Protein AF-0000000078663850 (afdb_homodimer)

Organism: Novosphingobium aromaticivorans (strain ATCC 700278 / DSM 12444 / CCUG 56034 / CIP 105152 / NBRC 16084 / F199) (NCBI:txid279238)

InterPro domains:
  IPR000391 Ring-hydroxylating dioxygenase beta subunit [PF00866] (13-153)
  IPR000391 Ring-hydroxylating dioxygenase beta subunit [PTHR41534] (2-159)
  IPR000391 Ring-hydroxylating dioxygenase beta subunit [cd00667] (6-160)
  IPR017641 Benzoate 1,2-dioxygenase, small subunit [TIGR03232] (7-161)
  IPR032710 NTF2-like domain superfamily [SSF54427] (4-160)

Solvent-accessible surface area (backbone atoms only — not comparable to full-atom values): 17678 Å² total; per-residue (Å²): 130,54,73,64,53,52,50,50,53,50,54,40,48,50,44,47,24,47,47,67,68,37,57,74,67,41,53,65,42,43,32,73,69,11,33,40,37,24,52,30,70,45,96,82,77,39,70,53,87,45,76,87,83,42,67,47,77,41,74,26,80,25,34,65,51,55,52,52,50,50,51,51,52,52,53,46,56,73,70,44,91,62,80,70,73,38,41,41,63,34,60,42,74,76,41,82,76,43,78,68,80,54,36,34,35,34,37,31,35,38,43,22,42,36,25,42,94,86,38,78,47,74,36,38,34,42,35,42,33,32,36,33,63,53,97,91,42,70,26,31,46,31,40,39,40,42,62,68,64,71,88,55,94,58,89,84,54,74,74,54,106,131,54,73,65,55,53,51,50,54,50,53,52,48,51,43,47,24,47,45,69,65,37,57,74,67,40,54,65,43,43,33,74,70,12,32,40,36,22,52,29,70,46,96,82,73,40,70,54,88,44,78,89,83,42,69,47,77,42,75,26,79,25,35,63,50,55,51,53,50,50,51,49,54,52,53,47,57,73,70,45,89,64,81,68,71,47,42,48,72,42,77,24,53,75,40,81,75,43,79,69,82,54,37,34,34,35,37,29,30,38,45,22,42,34,38,43,96,92,38,79,46,76,36,38,28,42,35,40,32,33,34,33,64,53,96,92,41,71,25,31,46,31,37,39,40,41,63,51,60,73,82,55,95,60,88,84,54,74,74,54,107

Nearest PDB structures (foldseek):
  3e99-assembly1_A  TM=9.625E-01  e=1.110E-18  Burkholderia mallei ATCC 23344
  8h2t-assembly1_H  TM=8.438E-01  e=2.734E-11  Variovorax paradoxus
  6of9-assembly1_F-2  TM=8.283E-01  e=2.843E-05  Chlamydomonas reinhardtii
  6of9-assembly1_E  TM=7.450E-01  e=9.385E-05  Chlamydomonas reinhardtii
  6of9-assembly1_I-2  TM=7.474E-01  e=4.996E-04  Chlamydomonas reinhardtii

Radius of gyration: 21.12 Å; Cα contacts (8 Å, |Δi|>4): 604; chains: 2; bounding box: 46×62×49 Å

Structure (mmCIF, N/CA/C/O backbone):
data_AF-0000000078663850-model_v1
#
loop_
_entity.id
_entity.type
_entity.pdbx_description
1 polymer '2-chlorobenzoate 1,2-dioxygenase'
#
loop_
_atom_site.group_PDB
_atom_site.id
_atom_site.type_symbol
_atom_site.label_atom_id
_atom_site.label_alt_id
_atom_site.label_comp_id
_atom_site.label_asym_id
_atom_site.label_entity_id
_atom_site.label_seq_id
_atom_site.pdbx_PDB_ins_code
_atom_site.Cartn_x
_atom_site.Cartn_y
_atom_site.Cartn_z
_atom_site.occupancy
_atom_site.B_iso_or_equiv
_atom_site.auth_seq_id
_atom_site.auth_comp_id
_atom_site.auth_asym_id
_atom_site.auth_atom_id
_atom_site.pdbx_PDB_model_num
ATOM 1 N N . MET A 1 1 ? -20.078 0.877 -13.578 1 76 1 MET A N 1
ATOM 2 C CA . MET A 1 1 ? -18.688 0.526 -13.359 1 76 1 MET A CA 1
ATOM 3 C C . MET A 1 1 ? -18.156 -0.363 -14.484 1 76 1 MET A C 1
ATOM 5 O O . MET A 1 1 ? -18.828 -1.318 -14.883 1 76 1 MET A O 1
ATOM 9 N N . SER A 1 2 ? -17.062 0.008 -15.117 1 87.88 2 SER A N 1
ATOM 10 C CA . SER A 1 2 ? -16.469 -0.775 -16.188 1 87.88 2 SER A CA 1
ATOM 11 C C . SER A 1 2 ? -15.836 -2.061 -15.664 1 87.88 2 SER A C 1
ATOM 13 O O . SER A 1 2 ? -15.648 -2.215 -14.453 1 87.88 2 SER A O 1
ATOM 15 N N . ALA A 1 3 ? -15.719 -3.072 -16.547 1 90 3 ALA A N 1
ATOM 16 C CA . ALA A 1 3 ? -15.031 -4.309 -16.188 1 90 3 ALA A CA 1
ATOM 17 C C . ALA A 1 3 ? -13.672 -4.016 -15.555 1 90 3 ALA A C 1
ATOM 19 O O . ALA A 1 3 ? -13.273 -4.672 -14.586 1 90 3 ALA A O 1
ATOM 20 N N . LEU A 1 4 ? -13.023 -3.072 -16.109 1 94 4 LEU A N 1
ATOM 21 C CA . LEU A 1 4 ? -11.711 -2.705 -15.578 1 94 4 LEU A CA 1
ATOM 22 C C . LEU A 1 4 ? -11.836 -2.137 -14.164 1 94 4 LEU A C 1
ATOM 24 O O . LEU A 1 4 ? -10.992 -2.406 -13.312 1 94 4 LEU A O 1
ATOM 28 N N . ASP A 1 5 ? -12.852 -1.342 -13.883 1 93.44 5 ASP A N 1
ATOM 29 C CA . ASP A 1 5 ? -13.07 -0.816 -12.539 1 93.44 5 ASP A CA 1
ATOM 30 C C . ASP A 1 5 ? -13.281 -1.947 -11.539 1 93.44 5 ASP A C 1
ATOM 32 O O . ASP A 1 5 ? -12.75 -1.901 -10.422 1 93.44 5 ASP A O 1
ATOM 36 N N . GLU A 1 6 ? -14.016 -2.883 -11.938 1 94.56 6 GLU A N 1
ATOM 37 C CA . GLU A 1 6 ? -14.297 -4.027 -11.078 1 94.56 6 GLU A CA 1
ATOM 38 C C . GLU A 1 6 ? -13.039 -4.848 -10.82 1 94.56 6 GLU A C 1
ATOM 40 O O . GLU A 1 6 ? -12.812 -5.309 -9.703 1 94.56 6 GLU A O 1
ATOM 45 N N . VAL A 1 7 ? -12.234 -5.039 -11.844 1 97.38 7 VAL A N 1
ATOM 46 C CA . VAL A 1 7 ? -10.984 -5.773 -11.742 1 97.38 7 VAL A CA 1
ATOM 47 C C . VAL A 1 7 ? -10.039 -5.047 -10.781 1 97.38 7 VAL A C 1
ATOM 49 O O . VAL A 1 7 ? -9.438 -5.664 -9.906 1 97.38 7 VAL A O 1
ATOM 52 N N . CYS A 1 8 ? -9.977 -3.754 -10.922 1 97.31 8 CYS A N 1
ATOM 53 C CA . CYS A 1 8 ? -9.117 -2.957 -10.047 1 97.31 8 CYS A CA 1
ATOM 54 C C . CYS A 1 8 ? -9.555 -3.088 -8.594 1 97.31 8 CYS A C 1
ATOM 56 O O . CYS A 1 8 ? -8.719 -3.305 -7.711 1 97.31 8 CYS A O 1
ATOM 58 N N . ALA A 1 9 ? -10.836 -2.971 -8.383 1 96.69 9 ALA A N 1
ATOM 59 C CA . ALA A 1 9 ? -11.359 -3.09 -7.027 1 96.69 9 ALA A CA 1
ATOM 60 C C . ALA A 1 9 ? -11.016 -4.449 -6.426 1 96.69 9 ALA A C 1
ATOM 62 O O . ALA A 1 9 ? -10.641 -4.539 -5.254 1 96.69 9 ALA A O 1
ATOM 63 N N . PHE A 1 10 ? -11.164 -5.48 -7.207 1 98.25 10 PHE A N 1
ATOM 64 C CA . PHE A 1 10 ? -10.883 -6.832 -6.738 1 98.25 10 PHE A CA 1
ATOM 65 C C . PHE A 1 10 ? -9.406 -6.988 -6.395 1 98.25 10 PHE A C 1
ATOM 67 O O . PHE A 1 10 ? -9.062 -7.5 -5.328 1 98.25 10 PHE A O 1
ATOM 74 N N . LEU A 1 11 ? -8.469 -6.543 -7.285 1 98.75 11 LEU A N 1
ATOM 75 C CA . LEU A 1 11 ? -7.031 -6.695 -7.078 1 98.75 11 LEU A CA 1
ATOM 76 C C . LEU A 1 11 ? -6.559 -5.855 -5.898 1 98.75 11 LEU A C 1
ATOM 78 O O . LEU A 1 11 ? -5.695 -6.285 -5.129 1 98.75 11 LEU A O 1
ATOM 82 N N . HIS A 1 12 ? -7.117 -4.664 -5.766 1 98.69 12 HIS A N 1
ATOM 83 C CA . HIS A 1 12 ? -6.777 -3.834 -4.617 1 98.69 12 HIS A CA 1
ATOM 84 C C . HIS A 1 12 ? -7.211 -4.492 -3.311 1 98.69 12 HIS A C 1
ATOM 86 O O . HIS A 1 12 ? -6.492 -4.426 -2.309 1 98.69 12 HIS A O 1
ATOM 92 N N . ARG A 1 13 ? -8.352 -5.113 -3.316 1 98.25 13 ARG A N 1
ATOM 93 C CA . ARG A 1 13 ? -8.805 -5.844 -2.137 1 98.25 13 ARG A CA 1
ATOM 94 C C . ARG A 1 13 ? -7.867 -7 -1.809 1 98.25 13 ARG A C 1
ATOM 96 O O . ARG A 1 13 ? -7.5 -7.195 -0.649 1 98.25 13 ARG A O 1
ATOM 103 N N . GLU A 1 14 ? -7.516 -7.758 -2.828 1 98.81 14 GLU A N 1
ATOM 104 C CA . GLU A 1 14 ? -6.605 -8.875 -2.615 1 98.81 14 GLU A CA 1
ATOM 105 C C . GLU A 1 14 ? -5.289 -8.406 -2 1 98.81 14 GLU A C 1
ATOM 107 O O . GLU A 1 14 ? -4.793 -9.016 -1.049 1 98.81 14 GLU A O 1
ATOM 112 N N . ALA A 1 15 ? -4.738 -7.32 -2.502 1 98.81 15 ALA A N 1
ATOM 113 C CA . ALA A 1 15 ? -3.49 -6.762 -1.99 1 98.81 15 ALA A CA 1
ATOM 114 C C . ALA A 1 15 ? -3.662 -6.242 -0.565 1 98.81 15 ALA A C 1
ATOM 116 O O . ALA A 1 15 ? -2.795 -6.449 0.287 1 98.81 15 ALA A O 1
ATOM 117 N N . ARG A 1 16 ? -4.801 -5.562 -0.314 1 98.69 16 ARG A N 1
ATOM 118 C CA . ARG A 1 16 ? -5.098 -5.02 1.008 1 98.69 16 ARG A CA 1
ATOM 119 C C . ARG A 1 16 ? -5.156 -6.129 2.055 1 98.69 16 ARG A C 1
ATOM 121 O O . ARG A 1 16 ? -4.676 -5.953 3.178 1 98.69 16 ARG A O 1
ATOM 128 N N . LEU A 1 17 ? -5.75 -7.25 1.705 1 98.69 17 LEU A N 1
ATOM 129 C CA . LEU A 1 17 ? -5.871 -8.375 2.625 1 98.69 17 LEU A CA 1
ATOM 130 C C . LEU A 1 17 ? -4.5 -8.906 3.018 1 98.69 17 LEU A C 1
ATOM 132 O O . LEU A 1 17 ? -4.293 -9.328 4.16 1 98.69 17 LEU A O 1
ATOM 136 N N . LEU A 1 18 ? -3.52 -8.898 2.08 1 98.44 18 LEU A N 1
ATOM 137 C CA . LEU A 1 18 ? -2.145 -9.273 2.395 1 98.44 18 LEU A CA 1
ATOM 138 C C . LEU A 1 18 ? -1.499 -8.242 3.316 1 98.44 18 LEU A C 1
ATOM 140 O O . LEU A 1 18 ? -0.895 -8.602 4.328 1 98.44 18 LEU A O 1
ATOM 144 N N . ASP A 1 19 ? -1.671 -6.941 3.006 1 98.38 19 ASP A N 1
ATOM 145 C CA . ASP A 1 19 ? -1.072 -5.867 3.787 1 98.38 19 ASP A CA 1
ATOM 146 C C . ASP A 1 19 ? -1.605 -5.863 5.219 1 98.38 19 ASP A C 1
ATOM 148 O O . ASP A 1 19 ? -0.884 -5.512 6.156 1 98.38 19 ASP A O 1
ATOM 152 N N . ASP A 1 20 ? -2.846 -6.254 5.363 1 97.56 20 ASP A N 1
ATOM 153 C CA . ASP A 1 20 ? -3.5 -6.238 6.668 1 97.56 20 ASP A CA 1
ATOM 154 C C . ASP A 1 20 ? -3.381 -7.594 7.359 1 97.56 20 ASP A C 1
ATOM 156 O O . ASP A 1 20 ? -3.949 -7.801 8.43 1 97.56 20 ASP A O 1
ATOM 160 N N . ARG A 1 21 ? -2.705 -8.555 6.836 1 95.81 21 ARG A N 1
ATOM 161 C CA . ARG A 1 21 ? -2.434 -9.883 7.363 1 95.81 21 ARG A CA 1
ATOM 162 C C . ARG A 1 21 ? -3.729 -10.656 7.605 1 95.81 21 ARG A C 1
ATOM 164 O O . ARG A 1 21 ? -3.852 -11.375 8.602 1 95.81 21 ARG A O 1
ATOM 171 N N . GLN A 1 22 ? -4.715 -10.383 6.711 1 97.69 22 GLN A N 1
ATOM 172 C CA . GLN A 1 22 ? -5.961 -11.141 6.734 1 97.69 22 GLN A CA 1
ATOM 173 C C . GLN A 1 22 ? -5.914 -12.312 5.758 1 97.69 22 GLN A C 1
ATOM 175 O O . GLN A 1 22 ? -6.664 -12.344 4.781 1 97.69 22 GLN A O 1
ATOM 180 N N . LEU A 1 23 ? -5.09 -13.32 6.09 1 97.88 23 LEU A N 1
ATOM 181 C CA . LEU A 1 23 ? -4.688 -14.359 5.148 1 97.88 23 LEU A CA 1
ATOM 182 C C . LEU A 1 23 ? -5.824 -15.344 4.906 1 97.88 23 LEU A C 1
ATOM 184 O O . LEU A 1 23 ? -5.961 -15.883 3.805 1 97.88 23 LEU A O 1
ATOM 188 N N . ASP A 1 24 ? -6.711 -15.562 5.879 1 97.81 24 ASP A N 1
ATOM 189 C CA . ASP A 1 24 ? -7.84 -16.469 5.684 1 97.81 24 ASP A CA 1
ATOM 190 C C . ASP A 1 24 ? -8.812 -15.906 4.645 1 97.81 24 ASP A C 1
ATOM 192 O O . ASP A 1 24 ? -9.289 -16.641 3.781 1 97.81 24 ASP A O 1
ATOM 196 N N . VAL A 1 25 ? -9.133 -14.617 4.797 1 98.31 25 VAL A N 1
ATOM 197 C CA . VAL A 1 25 ? -10.031 -13.969 3.846 1 98.31 25 VAL A CA 1
ATOM 198 C C . VAL A 1 25 ? -9.344 -13.844 2.486 1 98.31 25 VAL A C 1
ATOM 200 O O . VAL A 1 25 ? -9.992 -13.953 1.444 1 98.31 25 VAL A O 1
ATOM 203 N N . TRP A 1 26 ? -7.984 -13.656 2.514 1 98.75 26 TRP A N 1
ATOM 204 C CA . TRP A 1 26 ? -7.191 -13.586 1.292 1 98.75 26 TRP A CA 1
ATOM 205 C C . TRP A 1 26 ? -7.32 -14.875 0.486 1 98.75 26 TRP A C 1
ATOM 207 O O . TRP A 1 26 ? -7.441 -14.836 -0.741 1 98.75 26 TRP A O 1
ATOM 217 N N . LEU A 1 27 ? -7.43 -16.016 1.182 1 98.75 27 LEU A N 1
ATOM 218 C CA . LEU A 1 27 ? -7.551 -17.312 0.53 1 98.75 27 LEU A CA 1
ATOM 219 C C . LEU A 1 27 ? -8.852 -17.406 -0.26 1 98.75 27 LEU A C 1
ATOM 221 O O . LEU A 1 27 ? -8.914 -18.078 -1.292 1 98.75 27 LEU A O 1
ATOM 225 N N . GLU A 1 28 ? -9.828 -16.672 0.199 1 98.12 28 GLU A N 1
ATOM 226 C CA . GLU A 1 28 ? -11.133 -16.719 -0.44 1 98.12 28 GLU A CA 1
ATOM 227 C C . GLU A 1 28 ? -11.109 -16.031 -1.803 1 98.12 28 GLU A C 1
ATOM 229 O O . GLU A 1 28 ? -12.047 -16.188 -2.596 1 98.12 28 GLU A O 1
ATOM 234 N N . CYS A 1 29 ? -10.094 -15.297 -2.09 1 98.62 29 CYS A N 1
ATOM 235 C CA . CYS A 1 29 ? -9.961 -14.664 -3.395 1 98.62 29 CYS A CA 1
ATOM 236 C C . CYS A 1 29 ? -9.617 -15.688 -4.469 1 98.62 29 CYS A C 1
ATOM 238 O O . CYS A 1 29 ? -9.703 -15.398 -5.664 1 98.62 29 CYS A O 1
ATOM 240 N N . TYR A 1 30 ? -9.211 -16.875 -4.074 1 98.75 30 TYR A N 1
ATOM 241 C CA . TYR A 1 30 ? -8.711 -17.875 -5 1 98.75 30 TYR A CA 1
ATOM 242 C C . TYR A 1 30 ? -9.719 -19.016 -5.168 1 98.75 30 TYR A C 1
ATOM 244 O O . TYR A 1 30 ? -10.273 -19.516 -4.184 1 98.75 30 TYR A O 1
ATOM 252 N N . ALA A 1 31 ? -9.969 -19.406 -6.406 1 98.44 31 ALA A N 1
ATOM 253 C CA . ALA A 1 31 ? -10.805 -20.562 -6.672 1 98.44 31 ALA A CA 1
ATOM 254 C C . ALA A 1 31 ? -10.164 -21.844 -6.121 1 98.44 31 ALA A C 1
ATOM 256 O O . ALA A 1 31 ? -8.938 -21.953 -6.055 1 98.44 31 ALA A O 1
ATOM 257 N N . PRO A 1 32 ? -10.961 -22.812 -5.762 1 98.19 32 PRO A N 1
ATOM 258 C CA . PRO A 1 32 ? -10.414 -24.047 -5.199 1 98.19 32 PRO A CA 1
ATOM 259 C C . PRO A 1 32 ? -9.406 -24.734 -6.129 1 98.19 32 PRO A C 1
ATOM 261 O O . PRO A 1 32 ? -8.461 -25.359 -5.66 1 98.19 32 PRO A O 1
ATOM 264 N N . ASP A 1 33 ? -9.617 -24.547 -7.391 1 98.5 33 ASP A N 1
ATOM 265 C CA . ASP A 1 33 ? -8.742 -25.219 -8.352 1 98.5 33 ASP A CA 1
ATOM 266 C C . ASP A 1 33 ? -7.684 -24.25 -8.891 1 98.5 33 ASP A C 1
ATOM 268 O O . ASP A 1 33 ? -7.078 -24.5 -9.93 1 98.5 33 ASP A O 1
ATOM 272 N N . CYS A 1 34 ? -7.465 -23.109 -8.273 1 98.62 34 CYS A N 1
ATOM 273 C CA . CYS A 1 34 ? -6.531 -22.078 -8.727 1 98.62 34 CYS A CA 1
ATOM 274 C C . CYS A 1 34 ? -5.109 -22.625 -8.781 1 98.62 34 CYS A C 1
ATOM 276 O O . CYS A 1 34 ? -4.637 -23.234 -7.82 1 98.62 34 CYS A O 1
ATOM 278 N N . THR A 1 35 ? -4.48 -22.422 -9.859 1 98.56 35 THR A N 1
ATOM 279 C CA . THR A 1 35 ? -3.041 -22.641 -9.938 1 98.56 35 THR A CA 1
ATOM 280 C C . THR A 1 35 ? -2.281 -21.375 -9.539 1 98.56 35 THR A C 1
ATOM 282 O O . THR A 1 35 ? -2.646 -20.281 -9.945 1 98.56 35 THR A O 1
ATOM 285 N N . TYR A 1 36 ? -1.28 -21.5 -8.719 1 98.69 36 TYR A N 1
ATOM 286 C CA . TYR A 1 36 ? -0.412 -20.422 -8.258 1 98.69 36 TYR A CA 1
ATOM 287 C C . TYR A 1 36 ? 1.047 -20.719 -8.578 1 98.69 36 TYR A C 1
ATOM 289 O O . TYR A 1 36 ? 1.599 -21.719 -8.109 1 98.69 36 TYR A O 1
ATOM 297 N N . TRP A 1 37 ? 1.65 -19.797 -9.336 1 98.56 37 TRP A N 1
ATOM 298 C CA . TRP A 1 37 ? 2.98 -20.141 -9.828 1 98.56 37 TRP A CA 1
ATOM 299 C C . TRP A 1 37 ? 3.891 -18.906 -9.828 1 98.56 37 TRP A C 1
ATOM 301 O O . TRP A 1 37 ? 3.527 -17.859 -10.352 1 98.56 37 TRP A O 1
ATOM 311 N N . MET A 1 38 ? 4.996 -19.031 -9.18 1 97.5 38 MET A N 1
ATOM 312 C CA . MET A 1 38 ? 6.113 -18.078 -9.242 1 97.5 38 MET A CA 1
ATOM 313 C C . MET A 1 38 ? 7.355 -18.75 -9.82 1 97.5 38 MET A C 1
ATOM 315 O O . MET A 1 38 ? 8.156 -19.328 -9.078 1 97.5 38 MET A O 1
ATOM 319 N N . PRO A 1 39 ? 7.562 -18.547 -11.109 1 96.75 39 PRO A N 1
ATOM 320 C CA . PRO A 1 39 ? 8.719 -19.203 -11.727 1 96.75 39 PRO A CA 1
ATOM 321 C C . PRO A 1 39 ? 10.047 -18.578 -11.281 1 96.75 39 PRO A C 1
ATOM 323 O O . PRO A 1 39 ? 10.109 -17.375 -11 1 96.75 39 PRO A O 1
ATOM 326 N N . ALA A 1 40 ? 11.07 -19.375 -11.312 1 94.5 40 ALA A N 1
ATOM 327 C CA . ALA A 1 40 ? 12.43 -18.891 -11.078 1 94.5 40 ALA A CA 1
ATOM 328 C C . ALA A 1 40 ? 13.086 -18.453 -12.383 1 94.5 40 ALA A C 1
ATOM 330 O O . ALA A 1 40 ? 12.594 -18.766 -13.469 1 94.5 40 ALA A O 1
ATOM 331 N N . TRP A 1 41 ? 14.016 -17.656 -12.25 1 94.06 41 TRP A N 1
ATOM 332 C CA . TRP A 1 41 ? 14.875 -17.312 -13.375 1 94.06 41 TRP A CA 1
ATOM 333 C C . TRP A 1 41 ? 16.031 -18.297 -13.5 1 94.06 41 TRP A C 1
ATOM 335 O O . TRP A 1 41 ? 16.609 -18.703 -12.492 1 94.06 41 TRP A O 1
ATOM 345 N N . THR A 1 42 ? 16.375 -18.609 -14.695 1 91.19 42 THR A N 1
ATOM 346 C CA . THR A 1 42 ? 17.547 -19.453 -14.93 1 91.19 42 THR A CA 1
ATOM 347 C C . THR A 1 42 ? 18.812 -18.594 -14.953 1 91.19 42 THR A C 1
ATOM 349 O O . THR A 1 42 ? 18.75 -17.375 -14.938 1 91.19 42 THR A O 1
ATOM 352 N N . ASP A 1 43 ? 19.938 -19.25 -15.039 1 89.56 43 ASP A N 1
ATOM 353 C CA . ASP A 1 43 ? 21.219 -18.562 -15.094 1 89.56 43 ASP A CA 1
ATOM 354 C C . ASP A 1 43 ? 21.359 -17.766 -16.391 1 89.56 43 ASP A C 1
ATOM 356 O O . ASP A 1 43 ? 22.203 -16.875 -16.484 1 89.56 43 ASP A O 1
ATOM 360 N N . ASP A 1 44 ? 20.594 -18.062 -17.391 1 91.62 44 ASP A N 1
ATOM 361 C CA . ASP A 1 44 ? 20.656 -17.359 -18.672 1 91.62 44 ASP A CA 1
ATOM 362 C C . ASP A 1 44 ? 19.625 -16.25 -18.734 1 91.62 44 ASP A C 1
ATOM 364 O O . ASP A 1 44 ? 19.281 -15.781 -19.828 1 91.62 44 ASP A O 1
ATOM 368 N N . ASP A 1 45 ? 19.031 -15.898 -17.656 1 91.31 45 ASP A N 1
ATOM 369 C CA . ASP A 1 45 ? 18.109 -14.773 -17.516 1 91.31 45 ASP A CA 1
ATOM 370 C C . ASP A 1 45 ? 16.812 -15.039 -18.266 1 91.31 45 ASP A C 1
ATOM 372 O O . ASP A 1 45 ? 16.266 -14.148 -18.922 1 91.31 45 ASP A O 1
ATOM 376 N N . GLU A 1 46 ? 16.438 -16.359 -18.203 1 94 46 GLU A N 1
ATOM 377 C CA . GLU A 1 46 ? 15.133 -16.734 -18.734 1 94 46 GLU A CA 1
ATOM 378 C C . GLU A 1 46 ? 14.242 -17.328 -17.641 1 94 46 GLU A C 1
ATOM 380 O O . GLU A 1 46 ? 14.734 -17.953 -16.719 1 94 46 GLU A O 1
ATOM 385 N N . LEU A 1 47 ? 12.969 -17.125 -17.875 1 94.44 47 LEU A N 1
ATOM 386 C CA . LEU A 1 47 ? 12.031 -17.734 -16.938 1 94.44 47 LEU A CA 1
ATOM 387 C C . LEU A 1 47 ? 11.859 -19.219 -17.219 1 94.44 47 LEU A C 1
ATOM 389 O O . LEU A 1 47 ? 11.773 -19.625 -18.391 1 94.44 47 LEU A O 1
ATOM 393 N N . VAL A 1 48 ? 11.766 -19.969 -16.125 1 92.88 48 VAL A N 1
ATOM 394 C CA . VAL A 1 48 ? 11.398 -21.375 -16.328 1 92.88 48 VAL A CA 1
ATOM 395 C C . VAL A 1 48 ? 9.992 -21.453 -16.906 1 92.88 48 VAL A C 1
ATOM 397 O O . VAL A 1 48 ? 9.156 -20.578 -16.656 1 92.88 48 VAL A O 1
ATOM 400 N N . THR A 1 49 ? 9.711 -22.469 -17.641 1 92.81 49 THR A N 1
ATOM 401 C CA . THR A 1 49 ? 8.445 -22.516 -18.375 1 92.81 49 THR A CA 1
ATOM 402 C C . THR A 1 49 ? 7.621 -23.719 -17.938 1 92.81 49 THR A C 1
ATOM 404 O O . THR A 1 49 ? 6.449 -23.844 -18.297 1 92.81 49 THR A O 1
ATOM 407 N N . ASP A 1 50 ? 8.18 -24.609 -17.141 1 92.94 50 ASP A N 1
ATOM 408 C CA . ASP A 1 50 ? 7.488 -25.812 -16.688 1 92.94 50 ASP A CA 1
ATOM 409 C C . ASP A 1 50 ? 7.586 -25.969 -15.18 1 92.94 50 ASP A C 1
ATOM 411 O O . ASP A 1 50 ? 8.609 -26.438 -14.664 1 92.94 50 ASP A O 1
ATOM 415 N N . PRO A 1 51 ? 6.512 -25.766 -14.516 1 90.06 51 PRO A N 1
ATOM 416 C CA . PRO A 1 51 ? 6.582 -25.828 -13.055 1 90.06 51 PRO A CA 1
ATOM 417 C C . PRO A 1 51 ? 6.699 -27.266 -12.539 1 90.06 51 PRO A C 1
ATOM 419 O O . PRO A 1 51 ? 7.07 -27.469 -11.383 1 90.06 51 PRO A O 1
ATOM 422 N N . GLN A 1 52 ? 6.473 -28.234 -13.367 1 89.25 52 GLN A N 1
ATOM 423 C CA . GLN A 1 52 ? 6.5 -29.625 -12.922 1 89.25 52 GLN A CA 1
ATOM 424 C C . GLN A 1 52 ? 7.918 -30.172 -12.945 1 89.25 52 GLN A C 1
ATOM 426 O O . GLN A 1 52 ? 8.258 -31.062 -12.148 1 89.25 52 GLN A O 1
ATOM 431 N N . SER A 1 53 ? 8.758 -29.672 -13.797 1 89.44 53 SER A N 1
ATOM 432 C CA . SER A 1 53 ? 10.07 -30.297 -13.961 1 89.44 53 SER A CA 1
ATOM 433 C C . SER A 1 53 ? 11.188 -29.297 -13.68 1 89.44 53 SER A C 1
ATOM 435 O O . SER A 1 53 ? 12.359 -29.672 -13.594 1 89.44 53 SER A O 1
ATOM 437 N N . GLN A 1 54 ? 10.867 -28.062 -13.57 1 88.44 54 GLN A N 1
ATOM 438 C CA . GLN A 1 54 ? 11.859 -27 -13.352 1 88.44 54 GLN A CA 1
ATOM 439 C C . GLN A 1 54 ? 11.641 -26.312 -12.016 1 88.44 54 GLN A C 1
ATOM 441 O O . GLN A 1 54 ? 10.602 -26.484 -11.375 1 88.44 54 GLN A O 1
ATOM 446 N N . ILE A 1 55 ? 12.508 -25.531 -11.609 1 88.56 55 ILE A N 1
ATOM 447 C CA . ILE A 1 55 ? 12.508 -24.922 -10.281 1 88.56 55 ILE A CA 1
ATOM 448 C C . ILE A 1 55 ? 11.562 -23.734 -10.25 1 88.56 55 ILE A C 1
ATOM 450 O O . ILE A 1 55 ? 11.609 -22.875 -11.133 1 88.56 55 ILE A O 1
ATOM 454 N N . SER A 1 56 ? 10.664 -23.75 -9.289 1 93.56 56 SER A N 1
ATOM 455 C CA . SER A 1 56 ? 9.797 -22.625 -9.008 1 93.56 56 SER A CA 1
ATOM 456 C C . SER A 1 56 ? 10.086 -22.016 -7.641 1 93.56 56 SER A C 1
ATOM 458 O O . SER A 1 56 ? 10.508 -22.734 -6.723 1 93.56 56 SER A O 1
ATOM 460 N N . LEU A 1 57 ? 10.008 -20.719 -7.551 1 94.44 57 LEU A N 1
ATOM 461 C CA . LEU A 1 57 ? 10.039 -20.125 -6.215 1 94.44 57 LEU A CA 1
ATOM 462 C C . LEU A 1 57 ? 8.836 -20.578 -5.395 1 94.44 57 LEU A C 1
ATOM 464 O O . LEU A 1 57 ? 8.969 -20.891 -4.207 1 94.44 57 LEU A O 1
ATOM 468 N N . ILE A 1 58 ? 7.676 -20.594 -6.02 1 95.88 58 ILE A N 1
ATOM 469 C CA . ILE A 1 58 ? 6.441 -21.156 -5.461 1 95.88 58 ILE A CA 1
ATOM 470 C C . ILE A 1 58 ? 5.625 -21.812 -6.574 1 95.88 58 ILE A C 1
ATOM 472 O O . ILE A 1 58 ? 5.484 -21.25 -7.664 1 95.88 58 ILE A O 1
ATOM 476 N N . TYR A 1 59 ? 5.102 -23.016 -6.305 1 97.69 59 TYR A N 1
ATOM 477 C CA . TYR A 1 59 ? 4.137 -23.625 -7.211 1 97.69 59 TYR A CA 1
ATOM 478 C C . TYR A 1 59 ? 3.09 -24.422 -6.434 1 97.69 59 TYR A C 1
ATOM 480 O O . TYR A 1 59 ? 3.432 -25.281 -5.617 1 97.69 59 TYR A O 1
ATOM 488 N N . TYR A 1 60 ? 1.899 -24.125 -6.676 1 98.38 60 TYR A N 1
ATOM 489 C CA . TYR A 1 60 ? 0.777 -24.906 -6.18 1 98.38 60 TYR A CA 1
ATOM 490 C C . TYR A 1 60 ? -0.202 -25.234 -7.305 1 98.38 60 TYR A C 1
ATOM 492 O O . TYR A 1 60 ? -0.659 -24.328 -8.016 1 98.38 60 TYR A O 1
ATOM 500 N N . ALA A 1 61 ? -0.562 -26.453 -7.434 1 97.69 61 ALA A N 1
ATOM 501 C CA . ALA A 1 61 ? -1.447 -26.906 -8.5 1 97.69 61 ALA A CA 1
ATOM 502 C C . ALA A 1 61 ? -2.896 -26.531 -8.211 1 97.69 61 ALA A C 1
ATOM 504 O O . ALA A 1 61 ? -3.738 -26.531 -9.117 1 97.69 61 ALA A O 1
ATOM 505 N N . ASN A 1 62 ? -3.203 -26.297 -6.98 1 98.5 62 ASN A N 1
ATOM 506 C CA . ASN A 1 62 ? -4.52 -25.828 -6.555 1 98.5 62 ASN A CA 1
ATOM 507 C C . ASN A 1 62 ? -4.441 -25.047 -5.254 1 98.5 62 ASN A C 1
ATOM 509 O O . ASN A 1 62 ? -3.359 -24.844 -4.699 1 98.5 62 ASN A O 1
ATOM 513 N N . ARG A 1 63 ? -5.523 -24.578 -4.785 1 98.62 63 ARG A N 1
ATOM 514 C CA . ARG A 1 63 ? -5.586 -23.656 -3.654 1 98.62 63 ARG A CA 1
ATOM 515 C C . ARG A 1 63 ? -5.148 -24.344 -2.365 1 98.62 63 ARG A C 1
ATOM 517 O O . ARG A 1 63 ? -4.793 -23.672 -1.392 1 98.62 63 ARG A O 1
ATOM 524 N N . GLN A 1 64 ? -5.242 -25.672 -2.295 1 98.56 64 GLN A N 1
ATOM 525 C CA . GLN A 1 64 ? -4.852 -26.375 -1.081 1 98.56 64 GLN A CA 1
ATOM 526 C C . GLN A 1 64 ? -3.42 -26.031 -0.68 1 98.56 64 GLN A C 1
ATOM 528 O O . GLN A 1 64 ? -3.109 -25.938 0.508 1 98.56 64 GLN A O 1
ATOM 533 N N . GLY A 1 65 ? -2.574 -25.938 -1.627 1 98.44 65 GLY A N 1
ATOM 534 C CA . GLY A 1 65 ? -1.205 -25.547 -1.333 1 98.44 65 GLY A CA 1
ATOM 535 C C . GLY A 1 65 ? -1.105 -24.188 -0.64 1 98.44 65 GLY A C 1
ATOM 536 O O . GLY A 1 65 ? -0.315 -24.031 0.292 1 98.44 65 GLY A O 1
ATOM 537 N N . LEU A 1 66 ? -1.86 -23.188 -1.113 1 98.5 66 LEU A N 1
ATOM 538 C CA . LEU A 1 66 ? -1.908 -21.875 -0.478 1 98.5 66 LEU A CA 1
ATOM 539 C C . LEU A 1 66 ? -2.455 -21.984 0.942 1 98.5 66 LEU A C 1
ATOM 541 O O . LEU A 1 66 ? -1.961 -21.312 1.852 1 98.5 66 LEU A O 1
ATOM 545 N N . GLU A 1 67 ? -3.498 -22.797 1.082 1 98.69 67 GLU A N 1
ATOM 546 C CA . GLU A 1 67 ? -4.094 -23 2.4 1 98.69 67 GLU A CA 1
ATOM 547 C C . GLU A 1 67 ? -3.08 -23.562 3.391 1 98.69 67 GLU A C 1
ATOM 549 O O . GLU A 1 67 ? -2.986 -23.078 4.527 1 98.69 67 GLU A O 1
ATOM 554 N N . ASP A 1 68 ? -2.344 -24.547 2.984 1 98.31 68 ASP A N 1
ATOM 555 C CA . ASP A 1 68 ? -1.305 -25.125 3.834 1 98.31 68 ASP A CA 1
ATOM 556 C C . ASP A 1 68 ? -0.251 -24.078 4.191 1 98.31 68 ASP A C 1
ATOM 558 O O . ASP A 1 68 ? 0.212 -24.031 5.332 1 98.31 68 ASP A O 1
ATOM 562 N N . ARG A 1 69 ? 0.155 -23.344 3.229 1 97.25 69 ARG A N 1
ATOM 563 C CA . ARG A 1 69 ? 1.159 -22.312 3.447 1 97.25 69 ARG A CA 1
ATOM 564 C C . ARG A 1 69 ? 0.67 -21.266 4.457 1 97.25 69 ARG A C 1
ATOM 566 O O . ARG A 1 69 ? 1.41 -20.891 5.363 1 97.25 69 ARG A O 1
ATOM 573 N N . VAL A 1 70 ? -0.561 -20.812 4.277 1 97.56 70 VAL A N 1
ATOM 574 C CA . VAL A 1 70 ? -1.155 -19.828 5.184 1 97.56 70 VAL A CA 1
ATOM 575 C C . VAL A 1 70 ? -1.224 -20.422 6.594 1 97.56 70 VAL A C 1
ATOM 577 O O . VAL A 1 70 ? -0.924 -19.734 7.574 1 97.56 70 VAL A O 1
ATOM 580 N N . TYR A 1 71 ? -1.653 -21.672 6.645 1 96.88 71 TYR A N 1
ATOM 581 C CA . TYR A 1 71 ? -1.691 -22.344 7.938 1 96.88 71 TYR A CA 1
ATOM 582 C C . TYR A 1 71 ? -0.331 -22.297 8.617 1 96.88 71 TYR A C 1
ATOM 584 O O . TYR A 1 71 ? -0.238 -21.984 9.812 1 96.88 71 TYR A O 1
ATOM 592 N N . ARG A 1 72 ? 0.723 -22.547 7.918 1 95 72 ARG A N 1
ATOM 593 C CA . ARG A 1 72 ? 2.08 -22.531 8.453 1 95 72 ARG A CA 1
ATOM 594 C C . ARG A 1 72 ? 2.469 -21.125 8.891 1 95 72 ARG A C 1
ATOM 596 O O . ARG A 1 72 ? 3.039 -20.938 9.969 1 95 72 ARG A O 1
ATOM 603 N N . LEU A 1 73 ? 2.213 -20.141 8.039 1 93.25 73 LEU A N 1
ATOM 604 C CA . LEU A 1 73 ? 2.525 -18.766 8.352 1 93.25 73 LEU A CA 1
ATOM 605 C C . LEU A 1 73 ? 1.833 -18.328 9.641 1 93.25 73 LEU A C 1
ATOM 607 O O . LEU A 1 73 ? 2.443 -17.672 10.484 1 93.25 73 LEU A O 1
ATOM 611 N N . GLU A 1 74 ? 0.561 -18.688 9.812 1 92.62 74 GLU A N 1
ATOM 612 C CA . GLU A 1 74 ? -0.218 -18.297 10.984 1 92.62 74 GLU A CA 1
ATOM 613 C C . GLU A 1 74 ? 0.277 -19 12.242 1 92.62 74 GLU A C 1
ATOM 615 O O . GLU A 1 74 ? 0.317 -18.406 13.32 1 92.62 74 GLU A O 1
ATOM 620 N N . THR A 1 75 ? 0.648 -20.234 12.094 1 91.75 75 THR A N 1
ATOM 621 C CA . THR A 1 75 ? 1.177 -21 13.219 1 91.75 75 THR A CA 1
ATOM 622 C C . THR A 1 75 ? 2.508 -20.422 13.688 1 91.75 75 THR A C 1
ATOM 624 O O . THR A 1 75 ? 2.736 -20.266 14.891 1 91.75 75 THR A O 1
ATOM 627 N N . GLU A 1 76 ? 3.342 -20.109 12.758 1 86.25 76 GLU A N 1
ATOM 628 C CA . GLU A 1 76 ? 4.637 -19.516 13.078 1 86.25 76 GLU A CA 1
ATOM 629 C C . GLU A 1 76 ? 4.469 -18.156 13.75 1 86.25 76 GLU A C 1
ATOM 631 O O . GLU A 1 76 ? 5.172 -17.844 14.719 1 86.25 76 GLU A O 1
ATOM 636 N N . ARG A 1 77 ? 3.578 -17.391 13.242 1 83.56 77 ARG A N 1
ATOM 637 C CA . ARG A 1 77 ? 3.309 -16.062 13.789 1 83.56 77 ARG A CA 1
ATOM 638 C C . ARG A 1 77 ? 2.879 -16.156 15.25 1 83.56 77 ARG A C 1
ATOM 640 O O . ARG A 1 77 ? 3.316 -15.352 16.078 1 83.56 77 ARG A O 1
ATOM 647 N N . SER A 1 78 ? 2.086 -17.078 15.5 1 82.81 78 SER A N 1
ATOM 648 C CA . SER A 1 78 ? 1.54 -17.203 16.844 1 82.81 78 SER A CA 1
ATOM 649 C C . SER A 1 78 ? 2.611 -17.656 17.828 1 82.81 78 SER A C 1
ATOM 651 O O . SER A 1 78 ? 2.516 -17.391 19.031 1 82.81 78 SER A O 1
ATOM 653 N N . SER A 1 79 ? 3.59 -18.344 17.266 1 78.94 79 SER A N 1
ATOM 654 C CA . SER A 1 79 ? 4.594 -18.922 18.141 1 78.94 79 SER A CA 1
ATOM 655 C C . SER A 1 79 ? 5.855 -18.062 18.188 1 78.94 79 SER A C 1
ATOM 657 O O . SER A 1 79 ? 6.688 -18.234 19.078 1 78.94 79 SER A O 1
ATOM 659 N N . ALA A 1 80 ? 5.988 -17.281 17.219 1 71.31 80 ALA A N 1
ATOM 660 C CA . ALA A 1 80 ? 7.254 -16.578 17.078 1 71.31 80 ALA A CA 1
ATOM 661 C C . ALA A 1 80 ? 7.262 -15.297 17.922 1 71.31 80 ALA A C 1
ATOM 663 O O . ALA A 1 80 ? 6.227 -14.641 18.078 1 71.31 80 ALA A O 1
ATOM 664 N N . SER A 1 81 ? 8.359 -15.023 18.453 1 74.19 81 SER A N 1
ATOM 665 C CA . SER A 1 81 ? 8.617 -13.773 19.172 1 74.19 81 SER A CA 1
ATOM 666 C C . SER A 1 81 ? 9.188 -12.711 18.219 1 74.19 81 SER A C 1
ATOM 668 O O . SER A 1 81 ? 9.461 -11.586 18.641 1 74.19 81 SER A O 1
ATOM 670 N N . THR A 1 82 ? 9.227 -13.133 17.062 1 77.38 82 THR A N 1
ATOM 671 C CA . THR A 1 82 ? 9.852 -12.242 16.094 1 77.38 82 THR A CA 1
ATOM 672 C C . THR A 1 82 ? 8.805 -11.359 15.422 1 77.38 82 THR A C 1
ATOM 674 O O . THR A 1 82 ? 7.664 -11.781 15.219 1 77.38 82 THR A O 1
ATOM 677 N N . PRO A 1 83 ? 9.195 -10.125 15.086 1 86.56 83 PRO A N 1
ATOM 678 C CA . PRO A 1 83 ? 8.266 -9.203 14.43 1 86.56 83 PRO A CA 1
ATOM 679 C C . PRO A 1 83 ? 7.793 -9.711 13.07 1 86.56 83 PRO A C 1
ATOM 681 O O . PRO A 1 83 ? 8.555 -10.367 12.352 1 86.56 83 PRO A O 1
ATOM 684 N N . GLU A 1 84 ? 6.562 -9.453 12.805 1 88.31 84 GLU A N 1
ATOM 685 C CA . GLU A 1 84 ? 6.027 -9.766 11.484 1 88.31 84 GLU A CA 1
ATOM 686 C C . GLU A 1 84 ? 6.371 -8.672 10.477 1 88.31 84 GLU A C 1
ATOM 688 O O . GLU A 1 84 ? 6.484 -7.5 10.844 1 88.31 84 GLU A O 1
ATOM 693 N N . PRO A 1 85 ? 6.496 -9.094 9.211 1 92.69 85 PRO A N 1
ATOM 694 C CA . PRO A 1 85 ? 6.727 -8.062 8.195 1 92.69 85 PRO A CA 1
ATOM 695 C C . PRO A 1 85 ? 5.543 -7.109 8.047 1 92.69 85 PRO A C 1
ATOM 697 O O . PRO A 1 85 ? 4.391 -7.543 8.086 1 92.69 85 PRO A O 1
ATOM 700 N N . ARG A 1 86 ? 5.859 -5.852 7.977 1 96.25 86 ARG A N 1
ATOM 701 C CA . ARG A 1 86 ? 4.906 -4.828 7.566 1 96.25 86 ARG A CA 1
ATOM 702 C C . ARG A 1 86 ? 5.031 -4.531 6.074 1 96.25 86 ARG A C 1
ATOM 704 O O . ARG A 1 86 ? 6.09 -4.094 5.613 1 96.25 86 ARG A O 1
ATOM 711 N N . THR A 1 87 ? 3.922 -4.801 5.355 1 98 87 THR A N 1
ATOM 712 C CA . THR A 1 87 ? 4.035 -4.695 3.906 1 98 87 THR A CA 1
ATOM 713 C C . THR A 1 87 ? 3.09 -3.623 3.367 1 98 87 THR A C 1
ATOM 715 O O . THR A 1 87 ? 2.072 -3.316 3.992 1 98 87 THR A O 1
ATOM 718 N N . VAL A 1 88 ? 3.459 -3.02 2.291 1 98.69 88 VAL A N 1
ATOM 719 C CA . VAL A 1 88 ? 2.637 -2.174 1.432 1 98.69 88 VAL A CA 1
ATOM 720 C C . VAL A 1 88 ? 2.775 -2.625 -0.02 1 98.69 88 VAL A C 1
ATOM 722 O O . VAL A 1 88 ? 3.875 -2.619 -0.577 1 98.69 88 VAL A O 1
ATOM 725 N N . HIS A 1 89 ? 1.662 -3.061 -0.596 1 98.88 89 HIS A N 1
ATOM 726 C CA . HIS A 1 89 ? 1.633 -3.438 -2.004 1 98.88 89 HIS A CA 1
ATOM 727 C C . HIS A 1 89 ? 1.188 -2.268 -2.877 1 98.88 89 HIS A C 1
ATOM 729 O O . HIS A 1 89 ? 0.097 -1.726 -2.688 1 98.88 89 HIS A O 1
ATOM 735 N N . MET A 1 90 ? 2.039 -1.898 -3.814 1 98.75 90 MET A N 1
ATOM 736 C CA . MET A 1 90 ? 1.703 -0.882 -4.809 1 98.75 90 MET A CA 1
ATOM 737 C C . MET A 1 90 ? 1.426 -1.519 -6.168 1 98.75 90 MET A C 1
ATOM 739 O O . MET A 1 90 ? 2.336 -2.053 -6.805 1 98.75 90 MET A O 1
ATOM 743 N N . LEU A 1 91 ? 0.148 -1.49 -6.602 1 98.81 91 LEU A N 1
ATOM 744 C CA . LEU A 1 91 ? -0.204 -2.035 -7.91 1 98.81 91 LEU A CA 1
ATOM 745 C C . LEU A 1 91 ? -0.24 -0.935 -8.961 1 98.81 91 LEU A C 1
ATOM 747 O O . LEU A 1 91 ? -0.705 0.175 -8.695 1 98.81 91 LEU A O 1
ATOM 751 N N . ALA A 1 92 ? 0.258 -1.237 -10.109 1 98.19 92 ALA A N 1
ATOM 752 C CA . ALA A 1 92 ? 0.296 -0.288 -11.219 1 98.19 92 ALA A CA 1
ATOM 753 C C . ALA A 1 92 ? 0.022 -0.987 -12.547 1 98.19 92 ALA A C 1
ATOM 755 O O . ALA A 1 92 ? 0.12 -2.213 -12.641 1 98.19 92 ALA A O 1
ATOM 756 N N . ASN A 1 93 ? -0.383 -0.262 -13.562 1 98.06 93 ASN A N 1
ATOM 757 C CA . ASN A 1 93 ? -0.541 -0.714 -14.945 1 98.06 93 ASN A CA 1
ATOM 758 C C . ASN A 1 93 ? -1.45 -1.937 -15.031 1 98.06 93 ASN A C 1
ATOM 760 O O . ASN A 1 93 ? -1.095 -2.936 -15.656 1 98.06 93 ASN A O 1
ATOM 764 N N . ILE A 1 94 ? -2.598 -1.879 -14.328 1 98.31 94 ILE A N 1
ATOM 765 C CA . ILE A 1 94 ? -3.574 -2.961 -14.398 1 98.31 94 ILE A CA 1
ATOM 766 C C . ILE A 1 94 ? -4.266 -2.941 -15.758 1 98.31 94 ILE A C 1
ATOM 768 O O . ILE A 1 94 ? -4.895 -1.945 -16.125 1 98.31 94 ILE A O 1
ATOM 772 N N . GLU A 1 95 ? -4.129 -4.031 -16.5 1 98.38 95 GLU A N 1
ATOM 773 C CA . GLU A 1 95 ? -4.648 -4.109 -17.859 1 98.38 95 GLU A CA 1
ATOM 774 C C . GLU A 1 95 ? -5.516 -5.348 -18.047 1 98.38 95 GLU A C 1
ATOM 776 O O . GLU A 1 95 ? -5.168 -6.434 -17.578 1 98.38 95 GLU A O 1
ATOM 781 N N . LEU A 1 96 ? -6.625 -5.152 -18.672 1 97.69 96 LEU A N 1
ATOM 782 C CA . LEU A 1 96 ? -7.406 -6.273 -19.172 1 97.69 96 LEU A CA 1
ATOM 783 C C . LEU A 1 96 ? -6.855 -6.754 -20.516 1 97.69 96 LEU A C 1
ATOM 785 O O . LEU A 1 96 ? -7 -6.07 -21.531 1 97.69 96 LEU A O 1
ATOM 789 N N . LEU A 1 97 ? -6.223 -7.918 -20.531 1 98.12 97 LEU A N 1
ATOM 790 C CA . LEU A 1 97 ? -5.609 -8.422 -21.75 1 98.12 97 LEU A CA 1
ATOM 791 C C . LEU A 1 97 ? -6.656 -9.07 -22.656 1 98.12 97 LEU A C 1
ATOM 793 O O . LEU A 1 97 ? -6.59 -8.938 -23.891 1 98.12 97 LEU A O 1
ATOM 797 N N . GLU A 1 98 ? -7.594 -9.812 -22.047 1 97.44 98 GLU A N 1
ATOM 798 C CA . GLU A 1 98 ? -8.641 -10.508 -22.781 1 97.44 98 GLU A CA 1
ATOM 799 C C . GLU A 1 98 ? -9.883 -10.711 -21.922 1 97.44 98 GLU A C 1
ATOM 801 O O . GLU A 1 98 ? -9.781 -11.078 -20.75 1 97.44 98 GLU A O 1
ATOM 806 N N . ASP A 1 99 ? -11.062 -10.422 -22.422 1 96 99 ASP A N 1
ATOM 807 C CA . ASP A 1 99 ? -12.352 -10.727 -21.812 1 96 99 ASP A CA 1
ATOM 808 C C . ASP A 1 99 ? -13.039 -11.883 -22.531 1 96 99 ASP A C 1
ATOM 810 O O . ASP A 1 99 ? -13.539 -11.727 -23.641 1 96 99 ASP A O 1
ATOM 814 N N . ARG A 1 100 ? -13.016 -12.984 -21.891 1 95.31 100 ARG A N 1
ATOM 815 C CA . ARG A 1 100 ? -13.562 -14.195 -22.5 1 95.31 100 ARG A CA 1
ATOM 816 C C . ARG A 1 100 ? -14.945 -14.508 -21.953 1 95.31 100 ARG A C 1
ATOM 818 O O . ARG A 1 100 ? -15.344 -15.672 -21.859 1 95.31 100 ARG A O 1
ATOM 825 N N . GLY A 1 101 ? -15.68 -13.492 -21.453 1 92.31 101 GLY A N 1
ATOM 826 C CA . GLY A 1 101 ? -17 -13.648 -20.875 1 92.31 101 GLY A CA 1
ATOM 827 C C . GLY A 1 101 ? -16.969 -14.031 -19.406 1 92.31 101 GLY A C 1
ATOM 828 O O . GLY A 1 101 ? -16.922 -13.156 -18.547 1 92.31 101 GLY A O 1
ATOM 829 N N . ASP A 1 102 ? -16.766 -15.336 -19.172 1 95.44 102 ASP A N 1
ATOM 830 C CA . ASP A 1 102 ? -16.781 -15.805 -17.797 1 95.44 102 ASP A CA 1
ATOM 831 C C . ASP A 1 102 ? -15.398 -15.656 -17.141 1 95.44 102 ASP A C 1
ATOM 833 O O . ASP A 1 102 ? -15.273 -15.758 -15.922 1 95.44 102 ASP A O 1
ATOM 837 N N . GLU A 1 103 ? -14.422 -15.477 -18 1 97.88 103 GLU A N 1
ATOM 838 C CA . GLU A 1 103 ? -13.055 -15.32 -17.516 1 97.88 103 GLU A CA 1
ATOM 839 C C . GLU A 1 103 ? -12.398 -14.07 -18.094 1 97.88 103 GLU A C 1
ATOM 841 O O . GLU A 1 103 ? -12.641 -13.727 -19.25 1 97.88 103 GLU A O 1
ATOM 846 N N . LEU A 1 104 ? -11.648 -13.367 -17.312 1 98.31 104 LEU A N 1
ATOM 847 C CA . LEU A 1 104 ? -10.859 -12.211 -17.734 1 98.31 104 LEU A CA 1
ATOM 848 C C . LEU A 1 104 ? -9.375 -12.461 -17.516 1 98.31 104 LEU A C 1
ATOM 850 O O . LEU A 1 104 ? -8.961 -12.914 -16.438 1 98.31 104 LEU A O 1
ATOM 854 N N . ASP A 1 105 ? -8.578 -12.312 -18.516 1 98.75 105 ASP A N 1
ATOM 855 C CA . ASP A 1 105 ? -7.129 -12.336 -18.359 1 98.75 105 ASP A CA 1
ATOM 856 C C . ASP A 1 105 ? -6.586 -10.93 -18.094 1 98.75 105 ASP A C 1
ATOM 858 O O . ASP A 1 105 ? -6.863 -10 -18.844 1 98.75 105 ASP A O 1
ATOM 862 N N . VAL A 1 106 ? -5.832 -10.836 -17 1 98.69 106 VAL A N 1
ATOM 863 C CA . VAL A 1 106 ? -5.383 -9.539 -16.5 1 98.69 106 VAL A CA 1
ATOM 864 C C . VAL A 1 106 ? -3.871 -9.57 -16.281 1 98.69 106 VAL A C 1
ATOM 866 O O . VAL A 1 106 ? -3.312 -10.609 -15.914 1 98.69 106 VAL A O 1
ATOM 869 N N . ARG A 1 107 ? -3.262 -8.516 -16.547 1 98.81 107 ARG A N 1
ATOM 870 C CA . ARG A 1 107 ? -1.855 -8.305 -16.219 1 98.81 107 ARG A CA 1
ATOM 871 C C . ARG A 1 107 ? -1.668 -7.02 -15.414 1 98.81 107 ARG A C 1
ATOM 873 O O . ARG A 1 107 ? -2.316 -6.008 -15.688 1 98.81 107 ARG A O 1
ATOM 880 N N . TYR A 1 108 ? -0.757 -6.992 -14.438 1 98.81 108 TYR A N 1
ATOM 881 C CA . TYR A 1 108 ? -0.461 -5.773 -13.695 1 98.81 108 TYR A CA 1
ATOM 882 C C . TYR A 1 108 ? 0.958 -5.805 -13.141 1 98.81 108 TYR A C 1
ATOM 884 O O . TYR A 1 108 ? 1.526 -6.875 -12.93 1 98.81 108 TYR A O 1
ATOM 892 N N . ASN A 1 109 ? 1.538 -4.641 -12.961 1 98.81 109 ASN A N 1
ATOM 893 C CA . ASN A 1 109 ? 2.824 -4.473 -12.297 1 98.81 109 ASN A CA 1
ATOM 894 C C . ASN A 1 109 ? 2.654 -4.234 -10.797 1 98.81 109 ASN A C 1
ATOM 896 O O . ASN A 1 109 ? 1.587 -3.818 -10.344 1 98.81 109 ASN A O 1
ATOM 900 N N . TRP A 1 110 ? 3.676 -4.609 -10.062 1 98.69 110 TRP A N 1
ATOM 901 C CA . TRP A 1 110 ? 3.594 -4.371 -8.625 1 98.69 110 TRP A CA 1
ATOM 902 C C . TRP A 1 110 ? 4.973 -4.086 -8.039 1 98.69 110 TRP A C 1
ATOM 904 O O . TRP A 1 110 ? 5.988 -4.516 -8.594 1 98.69 110 TRP A O 1
ATOM 914 N N . HIS A 1 111 ? 4.992 -3.254 -7.027 1 98.69 111 HIS A N 1
ATOM 915 C CA . HIS A 1 111 ? 6.109 -2.898 -6.164 1 98.69 111 HIS A CA 1
ATOM 916 C C . HIS A 1 111 ? 5.73 -3.027 -4.691 1 98.69 111 HIS A C 1
ATOM 918 O O . HIS A 1 111 ? 4.883 -2.281 -4.195 1 98.69 111 HIS A O 1
ATOM 924 N N . THR A 1 112 ? 6.293 -4.059 -4.012 1 98.44 112 THR A N 1
ATOM 925 C CA . THR A 1 112 ? 5.992 -4.293 -2.604 1 98.44 112 THR A CA 1
ATOM 926 C C . THR A 1 112 ? 7.152 -3.834 -1.724 1 98.44 112 THR A C 1
ATOM 928 O O . THR A 1 112 ? 8.312 -4.156 -1.996 1 98.44 112 THR A O 1
ATOM 931 N N . LEU A 1 113 ? 6.816 -2.988 -0.771 1 98.19 113 LEU A N 1
ATOM 932 C CA . LEU A 1 113 ? 7.758 -2.602 0.273 1 98.19 113 LEU A CA 1
ATOM 933 C C . LEU A 1 113 ? 7.496 -3.381 1.557 1 98.19 113 LEU A C 1
ATOM 935 O O . LEU A 1 113 ? 6.352 -3.494 1.998 1 98.19 113 LEU A O 1
ATOM 939 N N . SER A 1 114 ? 8.555 -4.016 2.07 1 96.75 114 SER A N 1
ATOM 940 C CA . SER A 1 114 ? 8.469 -4.84 3.27 1 96.75 114 SER A CA 1
ATOM 941 C C . SER A 1 114 ? 9.445 -4.363 4.34 1 96.75 114 SER A C 1
ATOM 943 O O . SER A 1 114 ? 10.641 -4.207 4.07 1 96.75 114 SER A O 1
ATOM 945 N N . HIS A 1 115 ? 8.875 -4.102 5.527 1 95.69 115 HIS A N 1
ATOM 946 C CA . HIS A 1 115 ? 9.703 -3.654 6.641 1 95.69 115 HIS A CA 1
ATOM 947 C C . HIS A 1 115 ? 9.672 -4.664 7.785 1 95.69 115 HIS A C 1
ATOM 949 O O . HIS A 1 115 ? 8.609 -4.992 8.305 1 95.69 115 HIS A O 1
ATOM 955 N N . ARG A 1 116 ? 10.836 -5.195 8.047 1 92.25 116 ARG A N 1
ATOM 956 C CA . ARG A 1 116 ? 11.016 -6.18 9.102 1 92.25 116 ARG A CA 1
ATOM 957 C C . ARG A 1 116 ? 12.422 -6.094 9.695 1 92.25 116 ARG A C 1
ATOM 959 O O . ARG A 1 116 ? 13.398 -5.949 8.961 1 92.25 116 ARG A O 1
ATOM 966 N N . PHE A 1 117 ? 12.539 -6.199 11.039 1 89.44 117 PHE A N 1
ATOM 967 C CA . PHE A 1 117 ? 13.805 -6.113 11.75 1 89.44 117 PHE A CA 1
ATOM 968 C C . PHE A 1 117 ? 14.523 -4.805 11.422 1 89.44 117 PHE A C 1
ATOM 970 O O . PHE A 1 117 ? 15.727 -4.805 11.156 1 89.44 117 PHE A O 1
ATOM 977 N N . LYS A 1 118 ? 13.742 -3.797 11.25 1 88.62 118 LYS A N 1
ATOM 978 C CA . LYS A 1 118 ? 14.227 -2.434 11.047 1 88.62 118 LYS A CA 1
ATOM 979 C C . LYS A 1 118 ? 14.906 -2.289 9.688 1 88.62 118 LYS A C 1
ATOM 981 O O . LYS A 1 118 ? 15.672 -1.349 9.469 1 88.62 118 LYS A O 1
ATOM 986 N N . VAL A 1 119 ? 14.633 -3.266 8.852 1 92.19 119 VAL A N 1
ATOM 987 C CA . VAL A 1 119 ? 15.172 -3.227 7.5 1 92.19 119 VAL A CA 1
ATOM 988 C C . VAL A 1 119 ? 14.031 -3.205 6.488 1 92.19 119 VAL A C 1
ATOM 990 O O . VAL A 1 119 ? 13.047 -3.934 6.637 1 92.19 119 VAL A O 1
ATOM 993 N N . THR A 1 120 ? 14.164 -2.303 5.508 1 94.44 120 THR A N 1
ATOM 994 C CA . THR A 1 120 ? 13.195 -2.256 4.418 1 94.44 120 THR A CA 1
ATOM 995 C C . THR A 1 120 ? 13.727 -2.99 3.189 1 94.44 120 THR A C 1
ATOM 997 O O . THR A 1 120 ? 14.836 -2.711 2.723 1 94.44 120 THR A O 1
ATOM 1000 N N . SER A 1 121 ? 12.945 -3.953 2.754 1 95.12 121 SER A N 1
ATOM 1001 C CA . SER A 1 121 ? 13.234 -4.652 1.508 1 95.12 121 SER A CA 1
ATOM 1002 C C . SER A 1 121 ? 12.18 -4.348 0.446 1 95.12 121 SER A C 1
ATOM 1004 O O . SER A 1 121 ? 11.047 -3.98 0.772 1 95.12 121 SER A O 1
ATOM 1006 N N . GLN A 1 122 ? 12.602 -4.465 -0.759 1 96.19 122 GLN A N 1
ATOM 1007 C CA . GLN A 1 122 ? 11.695 -4.215 -1.87 1 96.19 122 GLN A CA 1
ATOM 1008 C C . GLN A 1 122 ? 11.578 -5.438 -2.773 1 96.19 122 GLN A C 1
ATOM 1010 O O . GLN A 1 122 ? 12.555 -6.156 -2.984 1 96.19 122 GLN A O 1
ATOM 1015 N N . PHE A 1 123 ? 10.414 -5.68 -3.305 1 97.25 123 PHE A N 1
ATOM 1016 C CA . PHE A 1 123 ? 10.102 -6.703 -4.293 1 97.25 123 PHE A CA 1
ATOM 1017 C C . PHE A 1 123 ? 9.258 -6.125 -5.422 1 97.25 123 PHE A C 1
ATOM 1019 O O . PHE A 1 123 ? 8.359 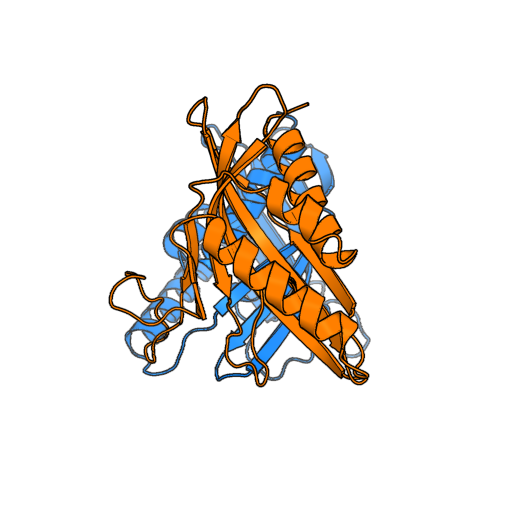-5.32 -5.18 1 97.25 123 PHE A O 1
ATOM 1026 N N . PHE A 1 124 ? 9.609 -6.492 -6.684 1 98.06 124 PHE A N 1
ATOM 1027 C CA . PHE A 1 124 ? 8.789 -5.945 -7.762 1 98.06 124 PHE A CA 1
ATOM 1028 C C . PHE A 1 124 ? 8.727 -6.91 -8.938 1 98.06 124 PHE A C 1
ATOM 1030 O O . PHE A 1 124 ? 9.594 -7.781 -9.078 1 98.06 124 PHE A O 1
ATOM 1037 N N . GLY A 1 125 ? 7.684 -6.82 -9.68 1 98.25 125 GLY A N 1
ATOM 1038 C CA . GLY A 1 125 ? 7.492 -7.715 -10.805 1 98.25 125 GLY A CA 1
ATOM 1039 C C . GLY A 1 125 ? 6.172 -7.504 -11.523 1 98.25 125 GLY A C 1
ATOM 1040 O O . GLY A 1 125 ? 5.605 -6.41 -11.477 1 98.25 125 GLY A O 1
ATOM 1041 N N . VAL A 1 126 ? 5.84 -8.508 -12.297 1 98.69 126 VAL A N 1
ATOM 1042 C CA . VAL A 1 126 ? 4.602 -8.5 -13.07 1 98.69 126 VAL A CA 1
ATOM 1043 C C . VAL A 1 126 ? 3.789 -9.75 -12.758 1 98.69 126 VAL A C 1
ATOM 1045 O O . VAL A 1 126 ? 4.355 -10.828 -12.547 1 98.69 126 VAL A O 1
ATOM 1048 N N . THR A 1 127 ? 2.494 -9.602 -12.672 1 98.88 127 THR A N 1
ATOM 1049 C CA . THR A 1 127 ? 1.598 -10.727 -12.438 1 98.88 127 THR A CA 1
ATOM 1050 C C . THR A 1 127 ? 0.616 -10.883 -13.594 1 98.88 127 THR A C 1
ATOM 1052 O O . THR A 1 127 ? 0.086 -9.898 -14.102 1 98.88 127 THR A O 1
ATOM 1055 N N . PHE A 1 128 ? 0.472 -12.094 -14.023 1 98.75 128 PHE A N 1
ATOM 1056 C CA . PHE A 1 128 ? -0.592 -12.508 -14.93 1 98.75 128 PHE A CA 1
ATOM 1057 C C . PHE A 1 128 ? -1.643 -13.328 -14.195 1 98.75 128 PHE A C 1
ATOM 1059 O O . PHE A 1 128 ? -1.311 -14.281 -13.484 1 98.75 128 PHE A O 1
ATOM 1066 N N . CYS A 1 129 ? -2.881 -12.953 -14.273 1 97.94 129 CYS A N 1
ATOM 1067 C CA . CYS A 1 129 ? -3.871 -13.789 -13.609 1 97.94 129 CYS A CA 1
ATOM 1068 C C . CYS A 1 129 ? -5.148 -13.883 -14.438 1 97.94 129 CYS A C 1
ATOM 1070 O O . CYS A 1 129 ? -5.42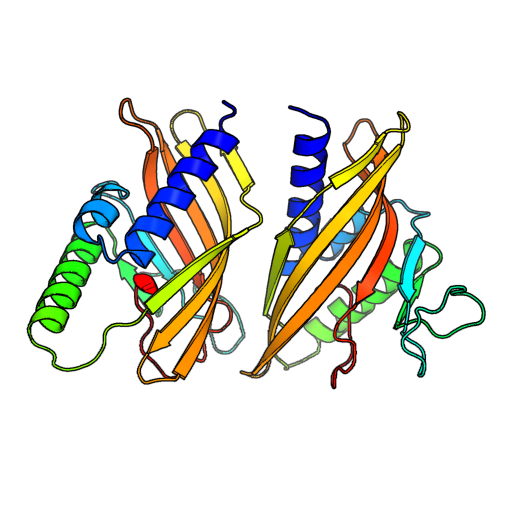2 -13.016 -15.266 1 97.94 129 CYS A O 1
ATOM 1072 N N . THR A 1 130 ? -5.832 -14.977 -14.328 1 98.75 130 THR A N 1
ATOM 1073 C CA . THR A 1 130 ? -7.176 -15.203 -14.852 1 98.75 130 THR A CA 1
ATOM 1074 C C . THR A 1 130 ? -8.219 -15.07 -13.75 1 98.75 130 THR A C 1
ATOM 1076 O O . THR A 1 130 ? -8.18 -15.797 -12.758 1 98.75 130 THR A O 1
ATOM 1079 N N . LEU A 1 131 ? -9.094 -14.117 -13.914 1 98.69 131 LEU A N 1
ATOM 1080 C CA . LEU A 1 131 ? -10.195 -13.914 -12.984 1 98.69 131 LEU A CA 1
ATOM 1081 C C . LEU A 1 131 ? -11.469 -14.57 -13.5 1 98.69 131 LEU A C 1
ATOM 1083 O O . LEU A 1 131 ? -11.805 -14.438 -14.68 1 98.69 131 LEU A O 1
ATOM 1087 N N . ARG A 1 132 ? -12.148 -15.297 -12.672 1 98.19 132 ARG A N 1
ATOM 1088 C CA . ARG A 1 132 ? -13.43 -15.906 -12.992 1 98.19 132 ARG A CA 1
ATOM 1089 C C . ARG A 1 132 ? -14.586 -15.109 -12.398 1 98.19 132 ARG A C 1
ATOM 1091 O O . ARG A 1 132 ? -14.562 -14.773 -11.211 1 98.19 132 ARG A O 1
ATOM 1098 N N . ARG A 1 133 ? -15.531 -14.906 -13.25 1 95.38 133 ARG A N 1
ATOM 1099 C CA . ARG A 1 133 ? -16.719 -14.18 -12.812 1 95.38 133 ARG A CA 1
ATOM 1100 C C . ARG A 1 133 ? -17.719 -15.117 -12.156 1 95.38 133 ARG A C 1
ATOM 1102 O O . ARG A 1 133 ? -17.922 -16.25 -12.617 1 95.38 133 ARG A O 1
ATOM 1109 N N . SER A 1 134 ? -18.234 -14.711 -11.047 1 92.19 134 SER A N 1
ATOM 1110 C CA . SER A 1 134 ? -19.359 -15.391 -10.414 1 92.19 134 SER A CA 1
ATOM 1111 C C . SER A 1 134 ? -20.375 -14.391 -9.891 1 92.19 134 SER A C 1
ATOM 1113 O O . SER A 1 134 ? -20.203 -13.18 -10.039 1 92.19 134 SER A O 1
ATOM 1115 N N . MET A 1 135 ? -21.469 -14.867 -9.344 1 88.31 135 MET A N 1
ATOM 1116 C CA . MET A 1 135 ? -22.5 -14 -8.797 1 88.31 135 MET A CA 1
ATOM 1117 C C . MET A 1 135 ? -21.984 -13.188 -7.617 1 88.31 135 MET A C 1
ATOM 1119 O O . MET A 1 135 ? -22.438 -12.078 -7.367 1 88.31 135 MET A O 1
ATOM 1123 N N . ASP A 1 136 ? -20.938 -13.688 -6.949 1 88.06 136 ASP A N 1
ATOM 1124 C CA . ASP A 1 136 ? -20.406 -13.078 -5.73 1 88.06 136 ASP A CA 1
ATOM 1125 C C . ASP A 1 136 ? -19.188 -12.211 -6.035 1 88.06 136 ASP A C 1
ATOM 1127 O O . ASP A 1 136 ? -18.594 -11.625 -5.125 1 88.06 136 ASP A O 1
ATOM 1131 N N . GLY A 1 137 ? -18.891 -12.094 -7.352 1 93.44 137 GLY A N 1
ATOM 1132 C CA . GLY A 1 137 ? -17.719 -11.32 -7.723 1 93.44 137 GLY A CA 1
ATOM 1133 C C . GLY A 1 137 ? -16.641 -12.141 -8.414 1 93.44 137 GLY A C 1
ATOM 1134 O O . GLY A 1 137 ? -16.953 -13.086 -9.141 1 93.44 137 GLY A O 1
ATOM 1135 N N . PHE A 1 138 ? -15.352 -11.758 -8.273 1 97.25 138 PHE A N 1
ATOM 1136 C CA . PHE A 1 138 ? -14.258 -12.414 -8.969 1 97.25 138 PHE A CA 1
ATOM 1137 C C . PHE A 1 138 ? -13.555 -13.414 -8.055 1 97.25 138 PHE A C 1
ATOM 1139 O O . PHE A 1 138 ? -13.547 -13.242 -6.832 1 97.25 138 PHE A O 1
ATOM 1146 N N . SER A 1 139 ? -13.07 -14.461 -8.617 1 98.56 139 SER A N 1
ATOM 1147 C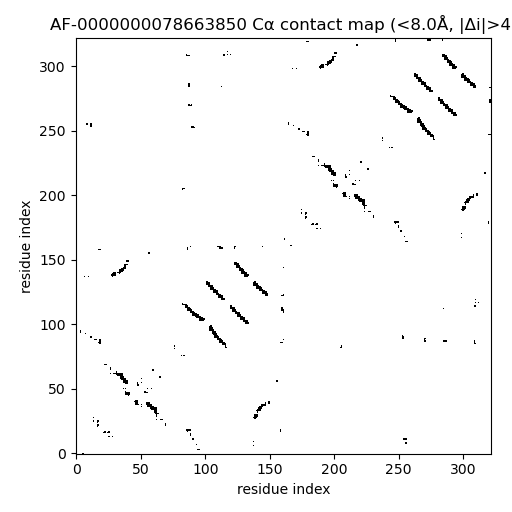 CA . SER A 1 139 ? -12.062 -15.312 -7.996 1 98.56 139 SER A CA 1
ATOM 1148 C C . SER A 1 139 ? -10.883 -15.555 -8.938 1 98.56 139 SER A C 1
ATOM 1150 O O . SER A 1 139 ? -11.039 -15.469 -10.156 1 98.56 139 SER A O 1
ATOM 1152 N N . ILE A 1 140 ? -9.727 -15.844 -8.391 1 98.81 140 ILE A N 1
ATOM 1153 C CA . ILE A 1 140 ? -8.547 -16.094 -9.203 1 98.81 140 ILE A CA 1
ATOM 1154 C C . ILE A 1 140 ? -8.477 -17.578 -9.578 1 98.81 140 ILE A C 1
ATOM 1156 O O . ILE A 1 140 ? -8.367 -18.438 -8.711 1 98.81 140 ILE A O 1
ATOM 1160 N N . GLY A 1 141 ? -8.562 -17.828 -10.852 1 98.69 141 GLY A N 1
ATOM 1161 C CA . GLY A 1 141 ? -8.438 -19.188 -11.328 1 98.69 141 GLY A CA 1
ATOM 1162 C C . GLY A 1 141 ? -7 -19.609 -11.57 1 98.69 141 GLY A C 1
ATOM 1163 O O . GLY A 1 141 ? -6.68 -20.797 -11.5 1 98.69 141 GLY A O 1
ATOM 1164 N N . SER A 1 142 ? -6.215 -18.672 -11.93 1 98.75 142 SER A N 1
ATOM 1165 C CA . SER A 1 142 ? -4.777 -18.891 -12.102 1 98.75 142 SER A CA 1
ATOM 1166 C C . SER A 1 142 ? -4 -17.594 -11.875 1 98.75 142 SER A C 1
ATOM 1168 O O . SER A 1 142 ? -4.465 -16.516 -12.234 1 98.75 142 SER A O 1
ATOM 1170 N N . LYS A 1 143 ? -2.836 -17.656 -11.25 1 98.81 143 LYS A N 1
ATOM 1171 C CA . LYS A 1 143 ? -1.975 -16.516 -10.969 1 98.81 143 LYS A CA 1
ATOM 1172 C C . LYS A 1 143 ? -0.506 -16.875 -11.188 1 98.81 143 LYS A C 1
ATOM 1174 O O . LYS A 1 143 ? 0.022 -17.781 -10.547 1 98.81 143 LYS A O 1
ATOM 1179 N N . LYS A 1 144 ? 0.076 -16.234 -12.125 1 98.69 144 LYS A N 1
ATOM 1180 C CA . LYS A 1 144 ? 1.512 -16.312 -12.375 1 98.69 144 LYS A CA 1
ATOM 1181 C C . LYS A 1 144 ? 2.225 -15.039 -11.961 1 98.69 144 LYS A C 1
ATOM 1183 O O . LYS A 1 144 ? 1.925 -13.961 -12.484 1 98.69 144 LYS A O 1
ATOM 1188 N N . VAL A 1 145 ? 3.143 -15.141 -11.039 1 98.56 145 VAL A N 1
ATOM 1189 C CA . VAL A 1 145 ? 3.863 -14 -10.492 1 98.56 145 VAL A CA 1
ATOM 1190 C C . VAL A 1 145 ? 5.324 -14.047 -10.93 1 98.56 145 VAL A C 1
ATOM 1192 O O . VAL A 1 145 ? 6.062 -14.961 -10.555 1 98.56 145 VAL A O 1
ATOM 1195 N N . VAL A 1 146 ? 5.73 -13.094 -11.695 1 97.94 146 VAL A N 1
ATOM 1196 C CA . VAL A 1 146 ? 7.109 -13.008 -12.156 1 97.94 146 VAL A CA 1
ATOM 1197 C C . VAL A 1 146 ? 7.875 -11.984 -11.32 1 97.94 146 VAL A C 1
ATOM 1199 O O . VAL A 1 146 ? 7.688 -10.781 -11.484 1 97.94 146 VAL A O 1
ATOM 1202 N N . LEU A 1 147 ? 8.703 -12.492 -10.477 1 97.31 147 LEU A N 1
ATOM 1203 C CA . LEU A 1 147 ? 9.57 -11.648 -9.656 1 97.31 147 LEU A CA 1
ATOM 1204 C C . LEU A 1 147 ? 10.781 -11.172 -10.445 1 97.31 147 LEU A C 1
ATOM 1206 O O . LEU A 1 147 ? 11.531 -11.992 -10.992 1 97.31 147 LEU A O 1
ATOM 1210 N N . LYS A 1 148 ? 11.008 -9.867 -10.453 1 96.5 148 LYS A N 1
ATOM 1211 C CA . LYS A 1 148 ? 12.07 -9.344 -11.312 1 96.5 148 LYS A CA 1
ATOM 1212 C C . LYS A 1 148 ? 13.367 -9.172 -10.531 1 96.5 148 LYS A C 1
ATOM 1214 O O . LYS A 1 148 ? 14.453 -9.234 -11.109 1 96.5 148 LYS A O 1
ATOM 1219 N N . ASN A 1 149 ? 13.336 -8.898 -9.219 1 94 149 ASN A N 1
ATOM 1220 C CA . ASN A 1 149 ? 14.539 -8.82 -8.391 1 94 149 ASN A CA 1
ATOM 1221 C C . ASN A 1 149 ? 14.703 -10.062 -7.52 1 94 149 ASN A C 1
ATOM 1223 O O . ASN A 1 149 ? 14.672 -9.969 -6.293 1 94 149 ASN A O 1
ATOM 1227 N N . ASP A 1 150 ? 15.031 -11.125 -8.133 1 85.5 150 ASP A N 1
ATOM 1228 C CA . ASP A 1 150 ? 14.953 -12.438 -7.512 1 85.5 150 ASP A CA 1
ATOM 1229 C C . ASP A 1 150 ? 16.25 -12.766 -6.762 1 85.5 150 ASP A C 1
ATOM 1231 O O . ASP A 1 150 ? 16.422 -13.883 -6.27 1 85.5 150 ASP A O 1
ATOM 1235 N N . TYR A 1 151 ? 17.188 -11.898 -6.805 1 80.12 151 TYR A N 1
ATOM 1236 C CA . TYR A 1 151 ? 18.359 -12.117 -5.977 1 80.12 151 TYR A CA 1
ATOM 1237 C C . TYR A 1 151 ? 18.125 -11.633 -4.551 1 80.12 151 TYR A C 1
ATOM 1239 O O . TYR A 1 151 ? 18.609 -10.562 -4.164 1 80.12 151 TYR A O 1
ATOM 1247 N N . ILE A 1 152 ? 17.266 -12.391 -3.928 1 73.25 152 ILE A N 1
ATOM 1248 C CA . ILE A 1 152 ? 16.859 -11.984 -2.588 1 73.25 152 ILE A CA 1
ATOM 1249 C C . ILE A 1 152 ? 17.5 -12.898 -1.551 1 73.25 152 ILE A C 1
ATOM 1251 O O . ILE A 1 152 ? 17.719 -14.086 -1.812 1 73.25 152 ILE A O 1
ATOM 1255 N N . HIS A 1 153 ? 17.906 -12.297 -0.502 1 75.25 153 HIS A N 1
ATOM 1256 C CA . HIS A 1 153 ? 18.594 -12.992 0.583 1 75.25 153 HIS A CA 1
ATOM 1257 C C . HIS A 1 153 ? 17.594 -13.648 1.531 1 75.25 153 HIS A C 1
ATOM 1259 O O . HIS A 1 153 ? 17.969 -14.461 2.371 1 75.25 153 HIS A O 1
ATOM 1265 N N . GLN A 1 154 ? 16.438 -13.289 1.352 1 77.69 154 GLN A N 1
ATOM 1266 C CA . GLN A 1 154 ? 15.438 -13.867 2.25 1 77.69 154 GLN A CA 1
ATOM 1267 C C . GLN A 1 154 ? 14.414 -14.703 1.479 1 77.69 154 GLN A C 1
ATOM 1269 O O . GLN A 1 154 ? 14.305 -14.586 0.256 1 77.69 154 GLN A O 1
ATOM 1274 N N . VAL A 1 155 ? 13.797 -15.555 2.254 1 83 155 VAL A N 1
ATOM 1275 C CA . VAL A 1 155 ? 12.781 -16.422 1.666 1 83 155 VAL A CA 1
ATOM 1276 C C . VAL A 1 155 ? 11.594 -15.578 1.2 1 83 155 VAL A C 1
ATOM 1278 O O . VAL A 1 155 ? 11.125 -14.695 1.927 1 83 155 VAL A O 1
ATOM 1281 N N . ILE A 1 156 ? 11.203 -15.781 -0.052 1 91.44 156 ILE A N 1
ATOM 1282 C CA . ILE A 1 156 ? 10.055 -15.086 -0.63 1 91.44 156 ILE A CA 1
ATOM 1283 C C . ILE A 1 156 ? 8.766 -15.805 -0.232 1 91.44 156 ILE A C 1
ATOM 1285 O O . ILE A 1 156 ? 8.719 -17.031 -0.204 1 91.44 156 ILE A O 1
ATOM 1289 N N . ASP A 1 157 ? 7.812 -15.062 0.165 1 94.94 157 ASP A N 1
ATOM 1290 C CA . ASP A 1 157 ? 6.512 -15.617 0.521 1 94.94 157 ASP A CA 1
ATOM 1291 C C . ASP A 1 157 ? 5.383 -14.875 -0.19 1 94.94 157 ASP A C 1
ATOM 1293 O O . ASP A 1 157 ? 5.629 -13.898 -0.9 1 94.94 157 ASP A O 1
ATOM 1297 N N . VAL A 1 158 ? 4.105 -15.312 -0.009 1 96.44 158 VAL A N 1
ATOM 1298 C CA . VAL A 1 158 ? 2.951 -14.797 -0.738 1 96.44 158 VAL A CA 1
ATOM 1299 C C . VAL A 1 158 ? 2.709 -13.336 -0.359 1 96.44 158 VAL A C 1
ATOM 1301 O O . VAL A 1 158 ? 2.211 -12.555 -1.17 1 96.44 158 VAL A O 1
ATOM 1304 N N . TYR A 1 159 ? 3.055 -12.883 0.873 1 96.69 159 TYR A N 1
ATOM 1305 C CA . TYR A 1 159 ? 2.783 -11.516 1.311 1 96.69 159 TYR A CA 1
ATOM 1306 C C . TYR A 1 159 ? 3.805 -10.547 0.733 1 96.69 159 TYR A C 1
ATOM 1308 O O . TYR A 1 159 ? 3.684 -9.328 0.909 1 96.69 159 TYR A O 1
ATOM 1316 N N . HIS A 1 160 ? 4.793 -11.031 -0.026 1 96.44 160 HIS A N 1
ATOM 1317 C CA . HIS A 1 160 ? 5.789 -10.172 -0.663 1 96.44 160 HIS A CA 1
ATOM 1318 C C . HIS A 1 160 ? 5.352 -9.773 -2.068 1 96.44 160 HIS A C 1
ATOM 1320 O O . HIS A 1 160 ? 5.961 -8.898 -2.689 1 96.44 160 HIS A O 1
ATOM 1326 N N . VAL A 1 161 ? 4.254 -10.492 -2.582 1 95.25 161 VAL A N 1
ATOM 1327 C CA . VAL A 1 161 ? 3.953 -10.273 -3.992 1 95.25 161 VAL A CA 1
ATOM 1328 C C . VAL A 1 161 ? 2.451 -10.07 -4.176 1 95.25 161 VAL A C 1
ATOM 1330 O O . VAL A 1 161 ? 1.652 -10.516 -3.346 1 95.25 161 VAL A O 1
ATOM 1333 N N . MET B 1 1 ? -18.125 11.492 -14.133 1 77 1 MET B N 1
ATOM 1334 C CA . MET B 1 1 ? -17 11.055 -13.32 1 77 1 MET B CA 1
ATOM 1335 C C . MET B 1 1 ? -17.469 10.273 -12.102 1 77 1 MET B C 1
ATOM 1337 O O . MET B 1 1 ? -18.453 10.664 -11.453 1 77 1 MET B O 1
ATOM 1341 N N . SER B 1 2 ? -16.938 9.062 -11.891 1 87.94 2 SER B N 1
ATOM 1342 C CA . SER B 1 2 ? -17.328 8.25 -10.742 1 87.94 2 SER B CA 1
ATOM 1343 C C . SER B 1 2 ? -16.828 8.859 -9.438 1 87.94 2 SER B C 1
ATOM 1345 O O . SER B 1 2 ? -15.977 9.75 -9.453 1 87.94 2 SER B O 1
ATOM 1347 N N . ALA B 1 3 ? -17.516 8.586 -8.336 1 90 3 ALA B N 1
ATOM 1348 C CA . ALA B 1 3 ? -17.047 9.031 -7.02 1 90 3 ALA B CA 1
ATOM 1349 C C . ALA B 1 3 ? -15.57 8.711 -6.824 1 90 3 ALA B C 1
ATOM 1351 O O . ALA B 1 3 ? -14.828 9.523 -6.262 1 90 3 ALA B O 1
ATOM 1352 N N . LEU B 1 4 ? -15.156 7.645 -7.309 1 94.19 4 LEU B N 1
ATOM 1353 C CA . LEU B 1 4 ? -13.758 7.242 -7.172 1 94.19 4 LEU B CA 1
ATOM 1354 C C . LEU B 1 4 ? -12.852 8.156 -7.992 1 94.19 4 LEU B C 1
ATOM 1356 O O . LEU B 1 4 ? -11.75 8.492 -7.555 1 94.19 4 LEU B O 1
ATOM 1360 N N . ASP B 1 5 ? -13.281 8.547 -9.156 1 94.25 5 ASP B N 1
ATOM 1361 C CA . ASP B 1 5 ? -12.508 9.477 -9.977 1 94.25 5 ASP B CA 1
ATOM 1362 C C . ASP B 1 5 ? -12.312 10.805 -9.25 1 94.25 5 ASP B C 1
ATOM 1364 O O . ASP B 1 5 ? -11.211 11.375 -9.266 1 94.25 5 ASP B O 1
ATOM 1368 N N . GLU B 1 6 ? -13.328 11.258 -8.672 1 95.12 6 GLU B N 1
ATOM 1369 C CA . GLU B 1 6 ? -13.266 12.523 -7.941 1 95.12 6 GLU B CA 1
ATOM 1370 C C . GLU B 1 6 ? -12.344 12.422 -6.727 1 95.12 6 GLU B C 1
ATOM 1372 O O . GLU B 1 6 ? -11.578 13.344 -6.438 1 95.12 6 GLU B O 1
ATOM 1377 N N . VAL B 1 7 ? -12.438 11.305 -6.027 1 97.5 7 VAL B N 1
ATOM 1378 C CA . VAL B 1 7 ? -11.586 11.055 -4.871 1 97.5 7 VAL B CA 1
ATOM 1379 C C . VAL B 1 7 ? -10.125 11.016 -5.301 1 97.5 7 VAL B C 1
ATOM 1381 O O . VAL B 1 7 ? -9.273 11.641 -4.664 1 97.5 7 VAL B O 1
ATOM 1384 N N . CYS B 1 8 ? -9.852 10.359 -6.402 1 97.62 8 CYS B N 1
ATOM 1385 C CA . CYS B 1 8 ? -8.484 10.273 -6.914 1 97.62 8 CYS B CA 1
ATOM 1386 C C . CYS B 1 8 ? -7.945 11.656 -7.254 1 97.62 8 CYS B C 1
ATOM 1388 O O . CYS B 1 8 ? -6.824 12 -6.879 1 97.62 8 CYS B O 1
ATOM 1390 N N . ALA B 1 9 ? -8.75 12.43 -7.945 1 97.56 9 ALA B N 1
ATOM 1391 C CA . ALA B 1 9 ? -8.328 13.773 -8.32 1 97.56 9 ALA B CA 1
ATOM 1392 C C . ALA B 1 9 ? -8.008 14.617 -7.086 1 97.56 9 ALA B C 1
ATOM 1394 O O . ALA B 1 9 ? -7.012 15.336 -7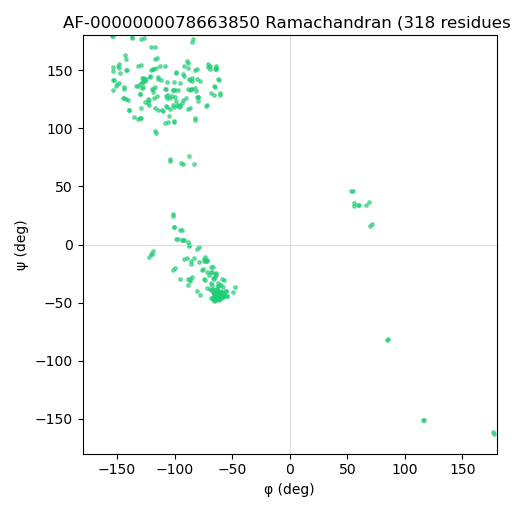.055 1 97.56 9 ALA B O 1
ATOM 1395 N N . PHE B 1 10 ? -8.797 14.508 -6.066 1 98.56 10 PHE B N 1
ATOM 1396 C CA . PHE B 1 10 ? -8.609 15.266 -4.836 1 98.56 10 PHE B CA 1
ATOM 1397 C C . PHE B 1 10 ? -7.328 14.852 -4.133 1 98.56 10 PHE B C 1
ATOM 1399 O O . PHE B 1 10 ? -6.523 15.695 -3.736 1 98.56 10 PHE B O 1
ATOM 1406 N N . LEU B 1 11 ? -7.09 13.547 -3.959 1 98.75 11 LEU B N 1
ATOM 1407 C CA . LEU B 1 11 ? -5.922 13.039 -3.246 1 98.75 11 LEU B CA 1
ATOM 1408 C C . LEU B 1 11 ? -4.641 13.359 -4.008 1 98.75 11 LEU B C 1
ATOM 1410 O O . LEU B 1 11 ? -3.617 13.68 -3.404 1 98.75 11 LEU B O 1
ATOM 1414 N N . HIS B 1 12 ? -4.719 13.25 -5.324 1 98.75 12 HIS B N 1
ATOM 1415 C CA . HIS B 1 12 ? -3.559 13.609 -6.137 1 98.75 12 HIS B CA 1
ATOM 1416 C C . HIS B 1 12 ? -3.217 15.086 -5.98 1 98.75 12 HIS B C 1
ATOM 1418 O O . HIS B 1 12 ? -2.041 15.453 -5.922 1 98.75 12 HIS B O 1
ATOM 1424 N N . ARG B 1 13 ? -4.238 15.883 -5.902 1 98.56 13 ARG B N 1
ATOM 1425 C CA . ARG B 1 13 ? -4.012 17.312 -5.68 1 98.56 13 ARG B CA 1
ATOM 1426 C C . ARG B 1 13 ? -3.373 17.547 -4.316 1 98.56 13 ARG B C 1
ATOM 1428 O O . ARG B 1 13 ? -2.41 18.312 -4.207 1 98.56 13 ARG B O 1
ATOM 1435 N N . GLU B 1 14 ? -3.889 16.922 -3.307 1 98.81 14 GLU B N 1
ATOM 1436 C CA . GLU B 1 14 ? -3.34 17.078 -1.963 1 98.81 14 GLU B CA 1
ATOM 1437 C C . GLU B 1 14 ? -1.863 16.688 -1.922 1 98.81 14 GLU B C 1
ATOM 1439 O O . GLU B 1 14 ? -1.043 17.406 -1.353 1 98.81 14 GLU B O 1
ATOM 1444 N N . ALA B 1 15 ? -1.516 15.578 -2.539 1 98.75 15 ALA B N 1
ATOM 1445 C CA . ALA B 1 15 ? -0.132 15.117 -2.596 1 98.75 15 ALA B CA 1
ATOM 1446 C C . ALA B 1 15 ? 0.743 16.094 -3.381 1 98.75 15 ALA B C 1
ATOM 1448 O O . ALA B 1 15 ? 1.866 16.391 -2.973 1 98.75 15 ALA B O 1
ATOM 1449 N N . ARG B 1 16 ? 0.224 16.578 -4.508 1 98.75 16 ARG B N 1
ATOM 1450 C CA . ARG B 1 16 ? 0.963 17.5 -5.355 1 98.75 16 ARG B CA 1
ATOM 1451 C C . ARG B 1 16 ? 1.3 18.781 -4.598 1 98.75 16 ARG B C 1
ATOM 1453 O O . ARG B 1 16 ? 2.396 19.328 -4.746 1 98.75 16 ARG B O 1
ATOM 1460 N N . LEU B 1 17 ? 0.362 19.25 -3.814 1 98.69 17 LEU B N 1
ATOM 1461 C CA . LEU B 1 17 ? 0.574 20.484 -3.061 1 98.69 17 LEU B CA 1
ATOM 1462 C C . LEU B 1 17 ? 1.725 20.328 -2.072 1 98.69 17 LEU B C 1
ATOM 1464 O O . LEU B 1 17 ? 2.479 21.266 -1.832 1 98.69 17 LEU B O 1
ATOM 1468 N N . LEU B 1 18 ? 1.902 19.109 -1.444 1 98.38 18 LEU B N 1
ATOM 1469 C CA . LEU B 1 18 ? 3.049 18.828 -0.59 1 98.38 18 LEU B CA 1
ATOM 1470 C C . LEU B 1 18 ? 4.34 18.797 -1.401 1 98.38 18 LEU B C 1
ATOM 1472 O O . LEU B 1 18 ? 5.336 19.422 -1.011 1 98.38 18 LEU B O 1
ATOM 1476 N N . ASP B 1 19 ? 4.32 18.125 -2.537 1 98.5 19 ASP B N 1
ATOM 1477 C CA . ASP B 1 19 ? 5.504 18 -3.381 1 98.5 19 ASP B CA 1
ATOM 1478 C C . ASP B 1 19 ? 5.977 19.359 -3.873 1 98.5 19 ASP B C 1
ATOM 1480 O O . ASP B 1 19 ? 7.18 19.594 -4.016 1 98.5 19 ASP B O 1
ATOM 1484 N N . ASP B 1 20 ? 5.051 20.266 -4.137 1 97.94 20 ASP B N 1
ATOM 1485 C CA . ASP B 1 20 ? 5.363 21.578 -4.664 1 97.94 20 ASP B CA 1
ATOM 1486 C C . ASP B 1 20 ? 5.539 22.594 -3.535 1 97.94 20 ASP B C 1
ATOM 1488 O O . ASP B 1 20 ? 5.715 23.797 -3.789 1 97.94 20 ASP B O 1
ATOM 1492 N N . ARG B 1 21 ? 5.48 22.203 -2.328 1 96 21 ARG B N 1
ATOM 1493 C CA . ARG B 1 21 ? 5.691 22.984 -1.119 1 96 21 ARG B CA 1
ATOM 1494 C C . ARG B 1 21 ? 4.695 24.141 -1.039 1 96 21 ARG B C 1
ATOM 1496 O O . ARG B 1 21 ? 5.055 25.25 -0.644 1 96 21 ARG B O 1
ATOM 1503 N N . GLN B 1 22 ? 3.484 23.891 -1.55 1 97.69 22 GLN B N 1
ATOM 1504 C CA . GLN B 1 22 ? 2.389 24.844 -1.419 1 97.69 22 GLN B CA 1
ATOM 1505 C C . GLN B 1 22 ? 1.548 24.547 -0.18 1 97.69 22 GLN B C 1
ATOM 1507 O O . GLN B 1 22 ? 0.37 24.203 -0.29 1 97.69 22 GLN B O 1
ATOM 1512 N N . LEU B 1 23 ? 2.129 24.781 0.968 1 97.81 23 LEU B N 1
ATOM 1513 C CA . LEU B 1 23 ? 1.616 24.297 2.24 1 97.81 23 LEU B CA 1
ATOM 1514 C C . LEU B 1 23 ? 0.385 25.078 2.676 1 97.81 23 LEU B C 1
ATOM 1516 O O . LEU B 1 23 ? -0.52 24.531 3.305 1 97.81 23 LEU B O 1
ATOM 1520 N N . ASP B 1 24 ? 0.274 26.328 2.328 1 97.56 24 ASP B N 1
ATOM 1521 C CA . ASP B 1 24 ? -0.905 27.109 2.676 1 97.56 24 ASP B CA 1
ATOM 1522 C C . ASP B 1 24 ? -2.148 26.578 1.967 1 97.56 24 ASP B C 1
ATOM 1524 O O . ASP B 1 24 ? -3.215 26.469 2.574 1 97.56 24 ASP B O 1
ATOM 1528 N N . VAL B 1 25 ? -2.004 26.328 0.671 1 98.31 25 VAL B N 1
ATOM 1529 C CA . VAL B 1 25 ? -3.113 25.781 -0.108 1 98.31 25 VAL B CA 1
ATOM 1530 C C . VAL B 1 25 ? -3.41 24.359 0.336 1 98.31 25 VAL B C 1
ATOM 1532 O O . VAL B 1 25 ? -4.566 23.922 0.352 1 98.31 25 VAL B O 1
ATOM 1535 N N . TRP B 1 26 ? -2.334 23.594 0.729 1 98.69 26 TRP B N 1
ATOM 1536 C CA . TRP B 1 26 ? -2.467 22.234 1.244 1 98.69 26 TRP B CA 1
ATOM 1537 C C . TRP B 1 26 ? -3.359 22.203 2.48 1 98.69 26 TRP B C 1
ATOM 1539 O O . TRP B 1 26 ? -4.195 21.312 2.629 1 98.69 26 TRP B O 1
ATOM 1549 N N . LEU B 1 27 ? -3.262 23.266 3.33 1 98.75 27 LEU B N 1
ATOM 1550 C CA . LEU B 1 27 ? -4.062 23.344 4.547 1 98.75 27 LEU B CA 1
ATOM 1551 C C . LEU B 1 27 ? -5.547 23.438 4.219 1 98.75 27 LEU B C 1
ATOM 1553 O O . LEU B 1 27 ? -6.387 22.953 4.98 1 98.75 27 LEU B O 1
ATOM 1557 N N . GLU B 1 28 ? -5.844 23.938 3.062 1 98 28 GLU B N 1
ATOM 1558 C CA . GLU B 1 28 ? -7.238 24.141 2.666 1 98 28 GLU B CA 1
ATOM 1559 C C . GLU B 1 28 ? -7.902 22.812 2.322 1 98 28 GLU B C 1
ATOM 1561 O O . GLU B 1 28 ? -9.133 22.734 2.211 1 98 28 GLU B O 1
ATOM 1566 N N . CYS B 1 29 ? -7.16 21.781 2.137 1 98.62 29 CYS B N 1
ATOM 1567 C CA . CYS B 1 29 ? -7.715 20.469 1.879 1 98.62 29 CYS B CA 1
ATOM 1568 C C . CYS B 1 29 ? -8.352 19.891 3.137 1 98.62 29 CYS B C 1
ATOM 1570 O O . CYS B 1 29 ? -9.094 18.906 3.068 1 98.62 29 CYS B O 1
ATOM 1572 N N . TYR B 1 30 ? -8.07 20.469 4.273 1 98.75 30 TYR B N 1
ATOM 1573 C CA . TYR B 1 30 ? -8.508 19.922 5.555 1 98.75 30 TYR B CA 1
ATOM 1574 C C . TYR B 1 30 ? -9.625 20.766 6.152 1 98.75 30 TYR B C 1
ATOM 1576 O O . TYR B 1 30 ? -9.547 22 6.176 1 98.75 30 TYR B O 1
ATOM 1584 N N . ALA B 1 31 ? -10.688 20.078 6.629 1 98.44 31 ALA B N 1
ATOM 1585 C CA . ALA B 1 31 ? -11.75 20.781 7.352 1 98.44 31 ALA B CA 1
ATOM 1586 C C . ALA B 1 31 ? -11.227 21.391 8.648 1 98.44 31 ALA B C 1
ATOM 1588 O O . ALA B 1 31 ? -10.281 20.859 9.25 1 98.44 31 ALA B O 1
ATOM 1589 N N . PRO B 1 32 ? -11.82 22.438 9.148 1 98.19 32 PRO B N 1
ATOM 1590 C CA . PRO B 1 32 ? -11.336 23.094 10.367 1 98.19 32 PRO B CA 1
ATOM 1591 C C . PRO B 1 32 ? -11.312 22.141 11.57 1 98.19 32 PRO B C 1
ATOM 1593 O O . PRO B 1 32 ? -10.461 22.281 12.445 1 98.19 32 PRO B O 1
ATOM 1596 N N . ASP B 1 33 ? -12.227 21.172 11.562 1 98.44 33 ASP B N 1
ATOM 1597 C CA . ASP B 1 33 ? -12.312 20.266 12.695 1 98.44 33 ASP B CA 1
ATOM 1598 C C . ASP B 1 33 ? -11.625 18.938 12.398 1 98.44 33 ASP B C 1
ATOM 1600 O O . ASP B 1 33 ? -11.867 17.938 13.07 1 98.44 33 ASP B O 1
ATOM 1604 N N . CYS B 1 34 ? -10.812 18.859 11.359 1 98.62 34 CYS B N 1
ATOM 1605 C CA . CYS B 1 34 ? -10.156 17.641 10.938 1 98.62 34 CYS B CA 1
ATOM 1606 C C . CYS B 1 34 ? -9.25 17.094 12.031 1 98.62 34 CYS B C 1
ATOM 1608 O O . CYS B 1 34 ? -8.43 17.828 12.586 1 98.62 34 CYS B O 1
ATOM 1610 N N . THR B 1 35 ? -9.406 15.875 12.344 1 98.56 35 THR B N 1
ATOM 1611 C CA . THR B 1 35 ? -8.422 15.172 13.156 1 98.56 35 THR B CA 1
ATOM 1612 C C . THR B 1 35 ? -7.312 14.594 12.281 1 98.56 35 THR B C 1
ATOM 1614 O O . THR B 1 35 ? -7.586 14.023 11.219 1 98.56 35 THR B O 1
ATOM 1617 N N . TYR B 1 36 ? -6.082 14.773 12.641 1 98.75 36 TYR B N 1
ATOM 1618 C CA . TYR B 1 36 ? -4.898 14.258 11.969 1 98.75 36 TYR B CA 1
ATOM 1619 C C . TYR B 1 36 ? -4.07 13.391 12.914 1 98.75 36 TYR B C 1
ATOM 1621 O O . TY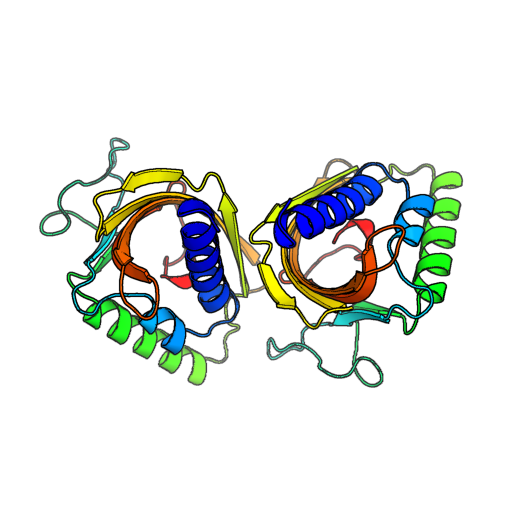R B 1 36 ? -3.6 13.867 13.953 1 98.75 36 TYR B O 1
ATOM 1629 N N . TRP B 1 37 ? -3.893 12.109 12.523 1 98.69 37 TRP B N 1
ATOM 1630 C CA . TRP B 1 37 ? -3.285 11.188 13.477 1 98.69 37 TRP B CA 1
ATOM 1631 C C . TRP B 1 37 ? -2.309 10.25 12.773 1 98.69 37 TRP B C 1
ATOM 1633 O O . TRP B 1 37 ? -2.652 9.625 11.766 1 98.69 37 TRP B O 1
ATOM 1643 N N . MET B 1 38 ? -1.1 10.227 13.211 1 97.88 38 MET B N 1
ATOM 1644 C CA . MET B 1 38 ? -0.078 9.242 12.859 1 97.88 38 MET B CA 1
ATOM 1645 C C . MET B 1 38 ? 0.338 8.43 14.078 1 97.88 38 MET B C 1
ATOM 1647 O O . MET B 1 38 ? 1.263 8.812 14.805 1 97.88 38 MET B O 1
ATOM 1651 N N . PRO B 1 39 ? -0.292 7.246 14.234 1 97.31 39 PRO B N 1
ATOM 1652 C CA . PRO B 1 39 ? 0.033 6.441 15.414 1 97.31 39 PRO B CA 1
ATOM 1653 C C . PRO B 1 39 ? 1.445 5.863 15.359 1 97.31 39 PRO B C 1
ATOM 1655 O O . PRO B 1 39 ? 1.967 5.594 14.273 1 97.31 39 PRO B O 1
ATOM 1658 N N . ALA B 1 40 ? 2.012 5.66 16.531 1 95 40 ALA B N 1
ATOM 1659 C CA . ALA B 1 40 ? 3.283 4.949 16.641 1 95 40 ALA B CA 1
ATOM 1660 C C . ALA B 1 40 ? 3.062 3.445 16.766 1 95 40 ALA B C 1
ATOM 1662 O O . ALA B 1 40 ? 1.947 2.994 17.047 1 95 40 ALA B O 1
ATOM 1663 N N . TRP B 1 41 ? 4.02 2.717 16.406 1 93.56 41 TRP B N 1
ATOM 1664 C CA . TRP B 1 41 ? 4.035 1.279 16.656 1 93.56 41 TRP B CA 1
ATOM 1665 C C . TRP B 1 41 ? 4.594 0.975 18.031 1 93.56 41 TRP B C 1
ATOM 1667 O O . TRP B 1 41 ? 5.555 1.614 18.484 1 93.56 41 TRP B O 1
ATOM 1677 N N . THR B 1 42 ? 4.043 0.018 18.688 1 90.12 42 THR B N 1
ATOM 1678 C CA . THR B 1 42 ? 4.582 -0.447 19.969 1 90.12 42 THR B CA 1
ATOM 1679 C C . THR B 1 42 ? 5.707 -1.451 19.75 1 90.12 42 THR B C 1
ATOM 1681 O O . THR B 1 42 ? 5.965 -1.864 18.609 1 90.12 42 THR B O 1
ATOM 1684 N N . ASP B 1 43 ? 6.309 -1.885 20.812 1 85.69 43 ASP B N 1
ATOM 1685 C CA . ASP B 1 43 ? 7.387 -2.863 20.75 1 85.69 43 ASP B CA 1
ATOM 1686 C C . ASP B 1 43 ? 6.867 -4.227 20.297 1 85.69 43 ASP B C 1
ATOM 1688 O O . ASP B 1 43 ? 7.645 -5.086 19.875 1 85.69 43 ASP B O 1
ATOM 1692 N N . ASP B 1 44 ? 5.605 -4.445 20.406 1 84.31 44 ASP B N 1
ATOM 1693 C CA . ASP B 1 44 ? 5.008 -5.719 20 1 84.31 44 ASP B CA 1
ATOM 1694 C C . ASP B 1 44 ? 4.492 -5.66 18.562 1 84.31 44 ASP B C 1
ATOM 1696 O O . ASP B 1 44 ? 3.688 -6.5 18.156 1 84.31 44 ASP B O 1
ATOM 1700 N N . ASP B 1 45 ? 4.875 -4.625 17.859 1 86.19 45 ASP B N 1
ATOM 1701 C CA . ASP B 1 45 ? 4.547 -4.48 16.453 1 86.19 45 ASP B CA 1
ATOM 1702 C C . ASP B 1 45 ? 3.045 -4.293 16.25 1 86.19 45 ASP B C 1
ATOM 1704 O O . ASP B 1 45 ? 2.469 -4.828 15.297 1 86.19 45 ASP B O 1
ATOM 1708 N N . GLU B 1 46 ? 2.477 -3.621 17.219 1 90.56 46 GLU B N 1
ATOM 1709 C CA . GLU B 1 46 ? 1.079 -3.213 17.109 1 90.56 46 GLU B CA 1
ATOM 1710 C C . GLU B 1 46 ? 0.95 -1.691 17.094 1 90.56 46 GLU B C 1
ATOM 1712 O O . GLU B 1 46 ? 1.755 -0.987 17.703 1 90.56 46 GLU B O 1
ATOM 1717 N N . LEU B 1 47 ? -0.122 -1.266 16.438 1 94.12 47 LEU B N 1
ATOM 1718 C CA . LEU B 1 47 ? -0.371 0.172 16.422 1 94.12 47 LEU B CA 1
ATOM 1719 C C . LEU B 1 47 ? -1.033 0.624 17.719 1 94.12 47 LEU B C 1
ATOM 1721 O O . LEU B 1 47 ? -1.91 -0.065 18.25 1 94.12 47 LEU B O 1
ATOM 1725 N N . VAL B 1 48 ? -0.607 1.826 18.172 1 94.06 48 VAL B N 1
ATOM 1726 C CA . VAL B 1 48 ? -1.34 2.41 19.297 1 94.06 48 VAL B CA 1
ATOM 1727 C C . VAL B 1 48 ? -2.77 2.73 18.859 1 94.06 48 VAL B C 1
ATOM 1729 O O . VAL B 1 48 ? -3.027 2.992 17.688 1 94.06 48 VAL B O 1
ATOM 1732 N N . THR B 1 49 ? -3.678 2.693 19.781 1 93.81 49 THR B N 1
ATOM 1733 C CA . THR B 1 49 ? -5.082 2.801 19.406 1 93.81 49 THR B CA 1
ATOM 1734 C C . THR B 1 49 ? -5.719 4.035 20.047 1 93.81 49 THR B C 1
ATOM 1736 O O . THR B 1 49 ? -6.855 4.387 19.719 1 93.81 49 THR B O 1
ATOM 1739 N N . ASP B 1 50 ? -4.992 4.75 20.922 1 94.12 50 ASP B N 1
ATOM 1740 C CA . ASP B 1 50 ? -5.52 5.922 21.609 1 94.12 50 ASP B CA 1
ATOM 1741 C C . ASP B 1 50 ? -4.543 7.094 21.531 1 94.12 50 ASP B C 1
ATOM 1743 O O . ASP B 1 50 ? -3.562 7.145 22.281 1 94.12 50 ASP B O 1
ATOM 1747 N N . PRO B 1 51 ? -4.914 8.047 20.75 1 91.69 51 PRO B N 1
ATOM 1748 C CA . PRO B 1 51 ? -3.969 9.156 20.594 1 91.69 51 PRO B CA 1
ATOM 1749 C C . PRO B 1 51 ? -3.908 10.062 21.812 1 91.69 51 PRO B C 1
ATOM 1751 O O . PRO B 1 51 ? -2.963 10.844 21.969 1 91.69 51 PRO B O 1
ATOM 1754 N N . GLN B 1 52 ? -4.805 9.914 22.734 1 90.44 52 GLN B N 1
ATOM 1755 C CA . GLN B 1 52 ? -4.844 10.797 23.906 1 90.44 52 GLN B CA 1
ATOM 1756 C C . GLN B 1 52 ? -3.932 10.281 25 1 90.44 52 GLN B C 1
ATOM 1758 O O . GLN B 1 52 ? -3.395 11.062 25.797 1 90.44 52 GLN B O 1
ATOM 1763 N N . SER B 1 53 ? -3.736 8.984 25.078 1 90.25 53 SER B N 1
ATOM 1764 C CA . SER B 1 53 ? -3.006 8.438 26.219 1 90.25 53 SER B CA 1
ATOM 1765 C C . SER B 1 53 ? -1.756 7.691 25.766 1 90.25 53 SER B C 1
ATOM 1767 O O . SER B 1 53 ? -0.935 7.289 26.594 1 90.25 53 SER B O 1
ATOM 1769 N N . GLN B 1 54 ? -1.603 7.492 24.484 1 90.25 54 GLN B N 1
ATOM 1770 C CA . GLN B 1 54 ? -0.477 6.738 23.953 1 90.25 54 GLN B CA 1
ATOM 1771 C C . GLN B 1 54 ? 0.356 7.594 23 1 90.25 54 GLN B C 1
ATOM 1773 O O . GLN B 1 54 ? -0.071 8.68 22.594 1 90.25 54 GLN B O 1
ATOM 1778 N N . ILE B 1 55 ? 1.457 7.145 22.625 1 89.5 55 ILE B N 1
ATOM 1779 C CA . ILE B 1 55 ? 2.428 7.922 21.859 1 89.5 55 ILE B CA 1
ATOM 1780 C C . ILE B 1 55 ? 2.02 7.949 20.391 1 89.5 55 ILE B C 1
ATOM 1782 O O . ILE B 1 55 ? 1.715 6.91 19.812 1 89.5 55 ILE B O 1
ATOM 1786 N N . SER B 1 56 ? 1.94 9.148 19.844 1 94.5 56 SER B N 1
ATOM 1787 C CA . SER B 1 56 ? 1.733 9.359 18.406 1 94.5 56 SER B CA 1
ATOM 1788 C C . SER B 1 56 ? 2.947 10.016 17.766 1 94.5 56 SER B C 1
ATOM 1790 O O . SER B 1 56 ? 3.676 10.766 18.422 1 94.5 56 SER B O 1
ATOM 1792 N N . LEU B 1 57 ? 3.221 9.625 16.562 1 95.19 57 LEU B N 1
ATOM 1793 C CA . LEU B 1 57 ? 4.207 10.398 15.82 1 95.19 57 LEU B CA 1
ATOM 1794 C C . LEU B 1 57 ? 3.707 11.812 15.555 1 95.19 57 LEU B C 1
ATOM 1796 O O . LEU B 1 57 ? 4.469 12.781 15.664 1 95.19 57 LEU B O 1
ATOM 1800 N N . ILE B 1 58 ? 2.48 11.953 15.188 1 96.31 58 ILE B N 1
ATOM 1801 C CA . ILE B 1 58 ? 1.77 13.219 15.039 1 96.31 58 ILE B CA 1
ATOM 1802 C C . ILE B 1 58 ? 0.316 13.047 15.477 1 96.31 58 ILE B C 1
ATOM 1804 O O . ILE B 1 58 ? -0.327 12.055 15.133 1 96.31 58 ILE B O 1
ATOM 1808 N N . TYR B 1 59 ? -0.162 14.008 16.281 1 98 59 TYR B N 1
ATOM 1809 C CA . TYR B 1 59 ? -1.59 14.055 16.578 1 98 59 TYR B CA 1
ATOM 1810 C C . TYR B 1 59 ? -2.076 15.5 16.688 1 98 59 TYR B C 1
ATOM 1812 O O . TYR B 1 59 ? -1.513 16.297 17.438 1 98 59 TYR B O 1
ATOM 1820 N N . TYR B 1 60 ? -3.064 15.789 15.945 1 98.38 60 TYR B N 1
ATOM 1821 C CA . TYR B 1 60 ? -3.785 17.047 16.062 1 98.38 60 TYR B CA 1
ATOM 1822 C C . TYR B 1 60 ? -5.289 16.812 16.141 1 98.38 60 TYR B C 1
ATOM 1824 O O . TYR B 1 60 ? -5.863 16.141 15.289 1 98.38 60 TYR B O 1
ATOM 1832 N N . ALA B 1 61 ? -5.934 17.375 17.094 1 97.75 61 ALA B N 1
ATOM 1833 C CA . ALA B 1 61 ? -7.363 17.203 17.312 1 97.75 61 ALA B CA 1
ATOM 1834 C C . ALA B 1 61 ? -8.188 18 16.312 1 97.75 61 ALA B C 1
ATOM 1836 O O . ALA B 1 61 ? -9.375 17.75 16.125 1 97.75 61 ALA B O 1
ATOM 1837 N N . ASN B 1 62 ? -7.57 18.984 15.758 1 98.5 62 ASN B N 1
ATOM 1838 C CA . ASN B 1 62 ? -8.195 19.797 14.719 1 98.5 62 ASN B CA 1
ATOM 1839 C C . ASN B 1 62 ? -7.145 20.438 13.805 1 98.5 62 ASN B C 1
ATOM 1841 O O . ASN B 1 62 ? -5.945 20.234 14 1 98.5 62 ASN B O 1
ATOM 1845 N N . ARG B 1 63 ? -7.555 21.172 12.844 1 98.62 63 ARG B N 1
ATOM 1846 C CA . ARG B 1 63 ? -6.691 21.688 11.789 1 98.62 63 ARG B CA 1
ATOM 1847 C C . ARG B 1 63 ? -5.719 22.734 12.344 1 98.62 63 ARG B C 1
ATOM 1849 O O . ARG B 1 63 ? -4.695 23.016 11.719 1 98.62 63 ARG B O 1
ATOM 1856 N N . GLN B 1 64 ? -6.023 23.375 13.445 1 98.62 64 GLN B N 1
ATOM 1857 C CA . GLN B 1 64 ? -5.141 24.391 14.016 1 98.62 64 GLN B CA 1
ATOM 1858 C C . GLN B 1 64 ? -3.742 23.828 14.25 1 98.62 64 GLN B C 1
ATOM 1860 O O . GLN B 1 64 ? -2.748 24.531 14.062 1 98.62 64 GLN B O 1
ATOM 1865 N N . GLY B 1 65 ? -3.711 22.641 14.688 1 98.44 65 GLY B N 1
ATOM 1866 C CA . GLY B 1 65 ? -2.416 22 14.875 1 98.44 65 GLY B CA 1
ATOM 1867 C C . GLY B 1 65 ? -1.59 21.938 13.609 1 98.44 65 GLY B C 1
ATOM 1868 O O . GLY B 1 65 ? -0.38 22.172 13.633 1 98.44 65 GLY B O 1
ATOM 1869 N N . LEU B 1 66 ? -2.221 21.578 12.5 1 98.56 66 LEU B N 1
ATOM 1870 C CA . LEU B 1 66 ? -1.553 21.547 11.203 1 98.56 66 LEU B CA 1
ATOM 1871 C C . LEU B 1 66 ? -1.104 22.953 10.797 1 98.56 66 LEU B C 1
ATOM 1873 O O . LEU B 1 66 ? -0.014 23.125 10.242 1 98.56 66 LEU B O 1
ATOM 1877 N N . GLU B 1 67 ? -1.967 23.938 11.047 1 98.69 67 GLU B N 1
ATOM 1878 C CA . GLU B 1 67 ? -1.639 25.312 10.719 1 98.69 67 GLU B CA 1
ATOM 1879 C C . GLU B 1 67 ? -0.396 25.781 11.469 1 98.69 67 GLU B C 1
ATOM 1881 O O . GLU B 1 67 ? 0.494 26.406 10.883 1 98.69 67 GLU B O 1
ATOM 1886 N N . ASP B 1 68 ? -0.339 25.5 12.734 1 98.25 68 ASP B N 1
ATOM 1887 C CA . ASP B 1 68 ? 0.83 25.844 13.539 1 98.25 68 ASP B CA 1
ATOM 1888 C C . ASP B 1 68 ? 2.086 25.172 13 1 98.25 68 ASP B C 1
ATOM 1890 O O . ASP B 1 68 ? 3.154 25.781 12.945 1 98.25 68 ASP B O 1
ATOM 1894 N N . ARG B 1 69 ? 1.947 23.938 12.672 1 97.12 69 ARG B N 1
ATOM 1895 C CA . ARG B 1 69 ? 3.08 23.188 12.148 1 97.12 69 ARG B CA 1
ATOM 1896 C C . ARG B 1 69 ? 3.588 23.797 10.844 1 97.12 69 ARG B C 1
ATOM 1898 O O . ARG B 1 69 ? 4.797 23.953 10.656 1 97.12 69 ARG B O 1
ATOM 1905 N N . VAL B 1 70 ? 2.682 24.078 9.938 1 97.25 70 VAL B N 1
ATOM 1906 C CA . VAL B 1 70 ? 3.035 24.688 8.664 1 97.25 70 VAL B CA 1
ATOM 1907 C C . VAL B 1 70 ? 3.717 26.031 8.898 1 97.25 70 VAL B C 1
ATOM 1909 O O . VAL B 1 70 ? 4.707 26.344 8.234 1 97.25 70 VAL B O 1
ATOM 1912 N N . TYR B 1 71 ? 3.15 26.812 9.805 1 96.5 71 TYR B N 1
ATOM 1913 C CA . TYR B 1 71 ? 3.762 28.094 10.156 1 96.5 71 TYR B CA 1
ATOM 1914 C C . TYR B 1 71 ? 5.215 27.906 10.57 1 96.5 71 TYR B C 1
ATOM 1916 O O . TYR B 1 71 ? 6.098 28.641 10.109 1 96.5 71 TYR B O 1
ATOM 1924 N N . ARG B 1 72 ? 5.5 26.938 11.359 1 94.31 72 ARG B N 1
ATOM 1925 C CA . ARG B 1 72 ? 6.855 26.656 11.828 1 94.31 72 ARG B CA 1
ATOM 1926 C C . ARG B 1 72 ? 7.754 26.234 10.672 1 94.31 72 ARG B C 1
ATOM 1928 O O . ARG B 1 72 ? 8.891 26.688 10.555 1 94.31 72 ARG B O 1
ATOM 1935 N N . LEU B 1 73 ? 7.25 25.328 9.844 1 92.56 73 LEU B N 1
ATOM 1936 C CA . LEU B 1 73 ? 8.008 24.859 8.695 1 92.56 73 LEU B CA 1
ATOM 1937 C C . LEU B 1 73 ? 8.391 26.016 7.777 1 92.56 73 LEU B C 1
ATOM 1939 O O . LEU B 1 73 ? 9.523 26.094 7.305 1 92.56 73 LEU B O 1
ATOM 1943 N N . GLU B 1 74 ? 7.52 26.938 7.535 1 91.62 74 GLU B N 1
ATOM 1944 C CA . GLU B 1 74 ? 7.754 28.062 6.641 1 91.62 74 GLU B CA 1
ATOM 1945 C C . GLU B 1 74 ? 8.734 29.062 7.254 1 91.62 74 GLU B C 1
ATOM 1947 O O . GLU B 1 74 ? 9.578 29.625 6.551 1 91.62 74 GLU B O 1
ATOM 1952 N N . THR B 1 75 ? 8.617 29.234 8.516 1 91.06 75 THR B N 1
ATOM 1953 C CA . THR B 1 75 ? 9.531 30.141 9.219 1 91.06 75 THR B CA 1
ATOM 1954 C C . THR B 1 75 ? 10.953 29.594 9.188 1 91.06 75 THR B C 1
ATOM 1956 O O . THR B 1 75 ? 11.906 30.328 8.93 1 91.06 75 THR B O 1
ATOM 1959 N N . GLU B 1 76 ? 11.031 28.328 9.445 1 85.31 76 GLU B N 1
ATOM 1960 C CA . GLU B 1 76 ? 12.344 27.688 9.422 1 85.31 76 GLU B CA 1
ATOM 1961 C C . GLU B 1 76 ? 12.961 27.734 8.031 1 85.31 76 GLU B C 1
ATOM 1963 O O . GLU B 1 76 ? 14.156 27.984 7.883 1 85.31 76 GLU B O 1
ATOM 1968 N N . ARG B 1 77 ? 12.195 27.484 7.086 1 82 77 ARG B N 1
ATOM 1969 C CA . ARG B 1 77 ? 12.648 27.5 5.695 1 82 77 ARG B CA 1
ATOM 1970 C C . ARG B 1 77 ? 13.219 28.859 5.324 1 82 77 ARG B C 1
ATOM 1972 O O . ARG B 1 77 ? 14.25 28.953 4.664 1 82 77 ARG B O 1
ATOM 1979 N N . SER B 1 78 ? 12.562 29.828 5.785 1 80.12 78 SER B N 1
ATOM 1980 C CA . SER B 1 78 ? 12.961 31.188 5.426 1 80.12 78 SER B CA 1
ATOM 1981 C C . SER B 1 78 ? 14.266 31.578 6.113 1 80.12 78 SER B C 1
ATOM 1983 O O . SER B 1 78 ? 15.016 32.406 5.602 1 80.12 78 SER B O 1
ATOM 1985 N N . SER B 1 79 ? 14.531 30.938 7.184 1 77.62 79 SER B N 1
ATOM 1986 C CA . SER B 1 79 ? 15.695 31.328 7.973 1 77.62 79 SER B CA 1
ATOM 1987 C C . SER B 1 79 ? 16.875 30.391 7.734 1 77.62 79 SER B C 1
ATOM 1989 O O . SER B 1 79 ? 18 30.719 8.094 1 77.62 79 SER B O 1
ATOM 1991 N N . ALA B 1 80 ? 16.547 29.266 7.297 1 73.38 80 ALA B N 1
ATOM 1992 C CA . ALA B 1 80 ? 17.562 28.234 7.234 1 73.38 80 ALA B CA 1
ATOM 1993 C C . ALA B 1 80 ? 18.375 28.328 5.945 1 73.38 80 ALA B C 1
ATOM 1995 O O . ALA B 1 80 ? 17.828 28.672 4.891 1 73.38 80 ALA B O 1
ATOM 1996 N N . SER B 1 81 ? 19.578 28.109 6.102 1 76.44 81 SER B N 1
ATOM 1997 C CA . SER B 1 81 ? 20.5 28 4.977 1 76.44 81 SER B CA 1
ATOM 1998 C C . SER B 1 81 ? 20.562 26.562 4.465 1 76.44 81 SER B C 1
ATOM 2000 O O . SER B 1 81 ? 21.203 26.281 3.453 1 76.44 81 SER B O 1
ATOM 2002 N N . THR B 1 82 ? 19.766 25.766 5.105 1 76.31 82 THR B N 1
ATOM 2003 C CA . THR B 1 82 ? 19.828 24.344 4.762 1 76.31 82 THR B CA 1
ATOM 2004 C C . THR B 1 82 ? 18.812 24.016 3.67 1 76.31 82 THR B C 1
ATOM 2006 O O . THR B 1 82 ? 17.734 24.594 3.625 1 76.31 82 THR B O 1
ATOM 2009 N N . PRO B 1 83 ? 19.219 23.078 2.805 1 87.75 83 PRO B N 1
ATOM 2010 C CA . PRO B 1 83 ? 18.312 22.688 1.725 1 87.75 83 PRO B CA 1
ATOM 2011 C C . PRO B 1 83 ? 17 22.078 2.238 1 87.75 83 PRO B C 1
ATOM 2013 O O . PRO B 1 83 ? 17 21.375 3.248 1 87.75 83 PRO B O 1
ATOM 2016 N N . GLU B 1 84 ? 15.977 22.422 1.554 1 88.56 84 GLU B N 1
ATOM 2017 C CA . GLU B 1 84 ? 14.68 21.812 1.842 1 88.56 84 GLU B CA 1
ATOM 2018 C C . GLU B 1 84 ? 14.562 20.438 1.192 1 88.56 84 GLU B C 1
ATOM 2020 O O . GLU B 1 84 ? 15.141 20.188 0.131 1 88.56 84 GLU B O 1
ATOM 2025 N N . PRO B 1 85 ? 13.789 19.594 1.805 1 92 85 PRO B N 1
ATOM 2026 C CA . PRO B 1 85 ? 13.586 18.297 1.161 1 92 85 PRO B CA 1
ATOM 2027 C C . PRO B 1 85 ? 12.828 18.406 -0.159 1 92 85 PRO B C 1
ATOM 2029 O O . PRO B 1 85 ? 11.906 19.219 -0.282 1 92 85 PRO B O 1
ATOM 2032 N N . ARG B 1 86 ? 13.289 17.719 -1.082 1 96.25 86 ARG B N 1
ATOM 2033 C CA . ARG B 1 86 ? 12.562 17.453 -2.322 1 96.25 86 ARG B CA 1
ATOM 2034 C C . ARG B 1 86 ? 11.828 16.125 -2.266 1 96.25 86 ARG B C 1
ATOM 2036 O O . ARG B 1 86 ? 12.453 15.078 -2.041 1 96.25 86 ARG B O 1
ATOM 2043 N N . THR B 1 87 ? 10.477 16.219 -2.42 1 98.06 87 THR B N 1
ATOM 2044 C CA . THR B 1 87 ? 9.703 14.992 -2.213 1 98.06 87 THR B CA 1
ATOM 2045 C C . THR B 1 87 ? 8.922 14.625 -3.471 1 98.06 87 THR B C 1
ATOM 2047 O O . THR B 1 87 ? 8.617 15.484 -4.293 1 98.06 87 THR B O 1
ATOM 2050 N N . VAL B 1 88 ? 8.672 13.367 -3.699 1 98.62 88 VAL B N 1
ATOM 2051 C CA . VAL B 1 88 ? 7.66 12.82 -4.598 1 98.62 88 VAL B CA 1
ATOM 2052 C C . VAL B 1 88 ? 6.766 11.844 -3.838 1 98.62 88 VAL B C 1
ATOM 2054 O O . VAL B 1 88 ? 7.254 10.906 -3.207 1 98.62 88 VAL B O 1
ATOM 2057 N N . HIS B 1 89 ? 5.434 12.141 -3.859 1 98.75 89 HIS B N 1
ATOM 2058 C CA . HIS B 1 89 ? 4.441 11.25 -3.264 1 98.75 89 HIS B CA 1
ATOM 2059 C C . HIS B 1 89 ? 3.805 10.352 -4.32 1 98.75 89 HIS B C 1
ATOM 2061 O O . HIS B 1 89 ? 3.17 10.844 -5.254 1 98.75 89 HIS B O 1
ATOM 2067 N N . MET B 1 90 ? 3.957 9.039 -4.18 1 98.5 90 MET B N 1
ATOM 2068 C CA . MET B 1 90 ? 3.295 8.062 -5.035 1 98.5 90 MET B CA 1
ATOM 2069 C C . MET B 1 90 ? 2.127 7.406 -4.305 1 98.5 90 MET B C 1
ATOM 2071 O O . MET B 1 90 ? 2.316 6.766 -3.27 1 98.5 90 MET B O 1
ATOM 2075 N N . LEU B 1 91 ? 0.959 7.641 -4.836 1 98.69 91 LEU B N 1
ATOM 2076 C CA . LEU B 1 91 ? -0.234 7.012 -4.277 1 98.69 91 LEU B CA 1
ATOM 2077 C C . LEU B 1 91 ? -0.656 5.809 -5.113 1 98.69 91 LEU B C 1
ATOM 2079 O O . LEU B 1 91 ? -0.545 5.824 -6.34 1 98.69 91 LEU B O 1
ATOM 2083 N N . ALA B 1 92 ? -1.062 4.781 -4.438 1 98.12 92 ALA B N 1
ATOM 2084 C CA . ALA B 1 92 ? -1.537 3.574 -5.113 1 98.12 92 ALA B CA 1
ATOM 2085 C C . ALA B 1 92 ? -2.703 2.943 -4.355 1 98.12 92 ALA B C 1
ATOM 2087 O O . ALA B 1 92 ? -2.971 3.301 -3.207 1 98.12 92 ALA B O 1
ATOM 2088 N N . ASN B 1 93 ? -3.455 2.039 -5.031 1 98.44 93 ASN B N 1
ATOM 2089 C CA . ASN B 1 93 ? -4.516 1.25 -4.414 1 98.44 93 ASN B CA 1
ATOM 2090 C C . ASN B 1 93 ? -5.527 2.137 -3.689 1 98.44 93 ASN B C 1
ATOM 2092 O O . ASN B 1 93 ? -5.848 1.896 -2.525 1 98.44 93 ASN B O 1
ATOM 2096 N N . ILE B 1 94 ? -5.938 3.205 -4.359 1 98.56 94 ILE B N 1
ATOM 2097 C CA . ILE B 1 94 ? -6.953 4.082 -3.783 1 98.56 94 ILE B CA 1
ATOM 2098 C C . ILE B 1 94 ? -8.312 3.396 -3.828 1 98.56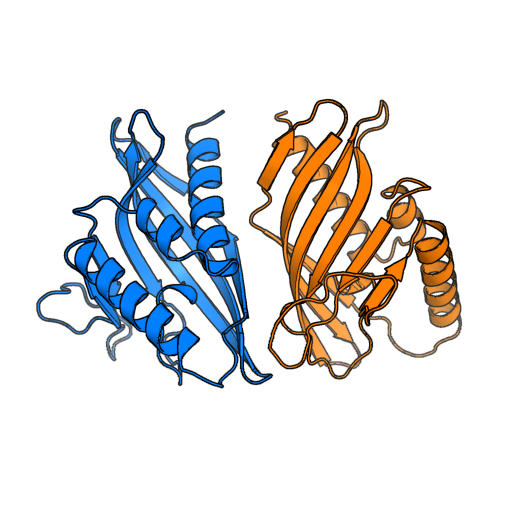 94 ILE B C 1
ATOM 2100 O O . ILE B 1 94 ? -8.805 3.039 -4.902 1 98.56 94 ILE B O 1
ATOM 2104 N N . GLU B 1 95 ? -8.898 3.197 -2.637 1 98.44 95 GLU B N 1
ATOM 2105 C CA . GLU B 1 95 ? -10.164 2.471 -2.533 1 98.44 95 GLU B CA 1
ATOM 2106 C C . GLU B 1 95 ? -11.203 3.277 -1.761 1 98.44 95 GLU B C 1
ATOM 2108 O O . GLU B 1 95 ? -10.883 3.902 -0.747 1 98.44 95 GLU B O 1
ATOM 2113 N N . LEU B 1 96 ? -12.398 3.277 -2.314 1 97.25 96 LEU B N 1
ATOM 2114 C CA . LEU B 1 96 ? -13.555 3.732 -1.549 1 97.25 96 LEU B CA 1
ATOM 2115 C C . LEU B 1 96 ? -14.086 2.621 -0.649 1 97.25 96 LEU B C 1
ATOM 2117 O O . LEU B 1 96 ? -14.68 1.653 -1.133 1 97.25 96 LEU B O 1
ATOM 2121 N N . LEU B 1 97 ? -13.859 2.738 0.648 1 96.94 97 LEU B N 1
ATOM 2122 C CA . LEU B 1 97 ? -14.273 1.705 1.59 1 96.94 97 LEU B CA 1
ATOM 2123 C C . LEU B 1 97 ? -15.773 1.799 1.875 1 96.94 97 LEU B C 1
ATOM 2125 O O . LEU B 1 97 ? -16.453 0.776 2.004 1 96.94 97 LEU B O 1
ATOM 2129 N N . GLU B 1 98 ? -16.25 3.031 2.064 1 96.5 98 GLU B N 1
ATOM 2130 C CA . GLU B 1 98 ? -17.656 3.271 2.367 1 96.5 98 GLU B CA 1
ATOM 2131 C C . GLU B 1 98 ? -18.109 4.637 1.854 1 96.5 98 GLU B C 1
ATOM 2133 O O . GLU B 1 98 ? -17.391 5.625 1.99 1 96.5 98 GLU B O 1
ATOM 2138 N N . ASP B 1 99 ? -19.266 4.707 1.247 1 95.62 99 ASP B N 1
ATOM 2139 C CA . ASP B 1 99 ? -19.938 5.941 0.847 1 95.62 99 ASP B CA 1
ATOM 2140 C C . ASP B 1 99 ? -21.156 6.207 1.716 1 95.62 99 ASP B C 1
ATOM 2142 O O . ASP B 1 99 ? -22.188 5.551 1.559 1 95.62 99 ASP B O 1
ATOM 2146 N N . ARG B 1 100 ? -21.016 7.141 2.607 1 95.38 100 ARG B N 1
ATOM 2147 C CA . ARG B 1 100 ? -22.078 7.438 3.553 1 95.38 100 ARG B CA 1
ATOM 2148 C C . ARG B 1 100 ? -22.844 8.688 3.131 1 95.38 100 ARG B C 1
ATOM 2150 O O . ARG B 1 100 ? -23.359 9.422 3.977 1 95.38 100 ARG B O 1
ATOM 2157 N N . GLY B 1 101 ? -22.875 9.023 1.828 1 92.31 101 GLY B N 1
ATOM 2158 C CA . GLY B 1 101 ? -23.547 10.203 1.3 1 92.31 101 GLY B CA 1
ATOM 2159 C C . GLY B 1 101 ? -22.703 11.461 1.37 1 92.31 101 GLY B C 1
ATOM 2160 O O . GLY B 1 101 ? -21.938 11.75 0.45 1 92.31 101 GLY B O 1
ATOM 2161 N N . ASP B 1 102 ? -22.719 12.078 2.574 1 95.25 102 ASP B N 1
ATOM 2162 C CA . ASP B 1 102 ? -21.984 13.328 2.713 1 95.25 102 ASP B CA 1
ATOM 2163 C C . ASP B 1 102 ? -20.516 13.07 3.047 1 95.25 102 ASP B C 1
ATOM 2165 O O . ASP B 1 102 ? -19.688 13.977 2.959 1 95.25 102 ASP B O 1
ATOM 2169 N N . GLU B 1 103 ? -20.234 11.844 3.443 1 97.94 103 GLU B N 1
ATOM 2170 C CA . GLU B 1 103 ? -18.859 11.461 3.793 1 97.94 103 GLU B CA 1
ATOM 2171 C C . GLU B 1 103 ? -18.453 10.172 3.082 1 97.94 103 GLU B C 1
ATOM 2173 O O . GLU B 1 103 ? -19.266 9.266 2.906 1 97.94 103 GLU B O 1
ATOM 2178 N N . LEU B 1 104 ? -17.234 10.188 2.611 1 98.25 104 LEU B N 1
ATOM 2179 C CA . LEU B 1 104 ? -16.625 9.016 1.998 1 98.25 104 LEU B CA 1
ATOM 2180 C C . LEU B 1 104 ? -15.438 8.523 2.814 1 98.25 104 LEU B C 1
ATOM 2182 O O . LEU B 1 104 ? -14.57 9.32 3.195 1 98.25 104 LEU B O 1
ATOM 2186 N N . ASP B 1 105 ? -15.383 7.258 3.174 1 98.69 105 ASP B N 1
ATOM 2187 C CA . ASP B 1 105 ? -14.203 6.652 3.783 1 98.69 105 ASP B CA 1
ATOM 2188 C C . ASP B 1 105 ? -13.297 6.027 2.723 1 98.69 105 ASP B C 1
ATOM 2190 O O . ASP B 1 105 ? -13.75 5.219 1.908 1 98.69 105 ASP B O 1
ATOM 2194 N N . VAL B 1 106 ? -12.062 6.473 2.75 1 98.6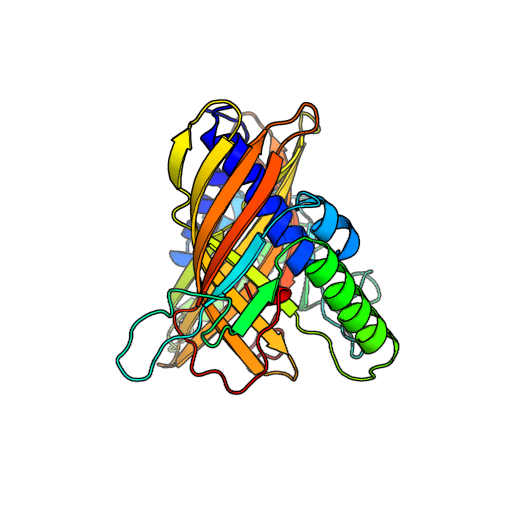2 106 VAL B N 1
ATOM 2195 C CA . VAL B 1 106 ? -11.109 6.121 1.701 1 98.62 106 VAL B CA 1
ATOM 2196 C C . VAL B 1 106 ? -9.844 5.535 2.326 1 98.62 106 VAL B C 1
ATOM 2198 O O . VAL B 1 106 ? -9.453 5.93 3.426 1 98.62 106 VAL B O 1
ATOM 2201 N N . ARG B 1 107 ? -9.281 4.559 1.685 1 98.81 107 ARG B N 1
ATOM 2202 C CA . ARG B 1 107 ? -7.973 4.016 2.027 1 98.81 107 ARG B CA 1
ATOM 2203 C C . ARG B 1 107 ? -7.039 4.035 0.823 1 98.81 107 ARG B C 1
ATOM 2205 O O . ARG B 1 107 ? -7.469 3.789 -0.306 1 98.81 107 ARG B O 1
ATOM 2212 N N . TYR B 1 108 ? -5.805 4.309 1.029 1 98.88 108 TYR B N 1
ATOM 2213 C CA . TYR B 1 108 ? -4.848 4.234 -0.069 1 98.88 108 TYR B CA 1
ATOM 2214 C C . TYR B 1 108 ? -3.443 3.943 0.449 1 98.88 108 TYR B C 1
ATOM 2216 O O . TYR B 1 108 ? -3.107 4.297 1.581 1 98.88 108 TYR B O 1
ATOM 2224 N N . ASN B 1 109 ? -2.654 3.258 -0.355 1 98.88 109 ASN B N 1
ATOM 2225 C CA . ASN B 1 109 ? -1.236 3.037 -0.097 1 98.88 109 ASN B CA 1
ATOM 2226 C C . ASN B 1 109 ? -0.38 4.164 -0.666 1 98.88 109 ASN B C 1
ATOM 2228 O O . ASN B 1 109 ? -0.781 4.832 -1.62 1 98.88 109 ASN B O 1
ATOM 2232 N N . TRP B 1 110 ? 0.758 4.367 -0.026 1 98.81 110 TRP B N 1
ATOM 2233 C CA . TRP B 1 110 ? 1.622 5.43 -0.529 1 98.81 110 TRP B CA 1
ATOM 2234 C C . TRP B 1 110 ? 3.092 5.09 -0.302 1 98.81 110 TRP B C 1
ATOM 2236 O O . TRP B 1 110 ? 3.422 4.297 0.58 1 98.81 110 TRP B O 1
ATOM 2246 N N . HIS B 1 111 ? 3.928 5.594 -1.124 1 98.69 111 HIS B N 1
ATOM 2247 C CA . HIS B 1 111 ? 5.387 5.543 -1.13 1 98.69 111 HIS B CA 1
ATOM 2248 C C . HIS B 1 111 ? 5.98 6.914 -1.441 1 98.69 111 HIS B C 1
ATOM 2250 O O . HIS B 1 111 ? 5.844 7.418 -2.559 1 98.69 111 HIS B O 1
ATOM 2256 N N . THR B 1 112 ? 6.609 7.543 -0.418 1 98.5 112 THR B N 1
ATOM 2257 C CA . THR B 1 112 ? 7.211 8.859 -0.589 1 98.5 112 THR B CA 1
ATOM 2258 C C . THR B 1 112 ? 8.734 8.758 -0.644 1 98.5 112 THR B C 1
ATOM 2260 O O . THR B 1 112 ? 9.344 8.062 0.168 1 98.5 112 THR B O 1
ATOM 2263 N N . LEU B 1 113 ? 9.312 9.336 -1.65 1 98.06 113 LEU B N 1
ATOM 2264 C CA . LEU B 1 113 ? 10.758 9.523 -1.73 1 98.06 113 LEU B CA 1
ATOM 2265 C C . LEU B 1 113 ? 11.141 10.961 -1.391 1 98.06 113 LEU B C 1
ATOM 2267 O O . LEU B 1 113 ? 10.516 11.906 -1.88 1 98.06 113 LEU B O 1
ATOM 2271 N N . SER B 1 114 ? 12.047 11.094 -0.471 1 96.75 114 SER B N 1
ATOM 2272 C CA . SER B 1 114 ? 12.523 12.391 -0.009 1 96.75 114 SER B CA 1
ATOM 2273 C C . SER B 1 114 ? 14.031 12.523 -0.188 1 96.75 114 SER B C 1
ATOM 2275 O O . SER B 1 114 ? 14.797 11.664 0.271 1 96.75 114 SER B O 1
ATOM 2277 N N . HIS B 1 115 ? 14.469 13.555 -0.884 1 96.12 115 HIS B N 1
ATOM 2278 C CA . HIS B 1 115 ? 15.883 13.805 -1.116 1 96.12 115 HIS B CA 1
ATOM 2279 C C . HIS B 1 115 ? 16.344 15.094 -0.435 1 96.12 115 HIS B C 1
ATOM 2281 O O . HIS B 1 115 ? 15.789 16.172 -0.696 1 96.12 115 HIS B O 1
ATOM 2287 N N . ARG B 1 116 ? 17.219 14.914 0.493 1 92.06 116 ARG B N 1
ATOM 2288 C CA . ARG B 1 116 ? 17.797 16.031 1.244 1 92.06 116 ARG B CA 1
ATOM 2289 C C . ARG B 1 116 ? 19.234 15.719 1.652 1 92.06 116 ARG B C 1
ATOM 2291 O O . ARG B 1 116 ? 19.531 14.602 2.066 1 92.06 116 ARG B O 1
ATOM 2298 N N . PHE B 1 117 ? 20.156 16.703 1.564 1 91.88 117 PHE B N 1
ATOM 2299 C CA . PHE B 1 117 ? 21.562 16.562 1.905 1 91.88 117 PHE B CA 1
ATOM 2300 C C . PHE B 1 117 ? 22.203 15.422 1.125 1 91.88 117 PHE B C 1
ATOM 2302 O O . PHE B 1 117 ? 22.922 14.602 1.694 1 91.88 117 PHE B O 1
ATOM 2309 N N . LYS B 1 118 ? 21.734 15.227 -0.06 1 92.5 118 LYS B N 1
ATOM 2310 C CA . LYS B 1 118 ? 22.25 14.266 -1.028 1 92.5 118 LYS B CA 1
ATOM 2311 C C . LYS B 1 118 ? 21.922 12.836 -0.619 1 92.5 118 LYS B C 1
ATOM 2313 O O . LYS B 1 118 ? 22.562 11.891 -1.084 1 92.5 118 LYS B O 1
ATOM 2318 N N . VAL B 1 119 ? 21 12.773 0.239 1 94.31 119 VAL B N 1
ATOM 2319 C CA . VAL B 1 119 ? 20.547 11.453 0.658 1 94.31 119 VAL B CA 1
ATOM 2320 C C . VAL B 1 119 ? 19.062 11.289 0.296 1 94.31 119 VAL B C 1
ATOM 2322 O O . VAL B 1 119 ? 18.266 12.203 0.493 1 94.31 119 VAL B O 1
ATOM 2325 N N . THR B 1 120 ? 18.766 10.117 -0.358 1 95.56 120 THR B N 1
ATOM 2326 C CA . THR B 1 120 ? 17.375 9.781 -0.63 1 95.56 120 THR B CA 1
ATOM 2327 C C . THR B 1 120 ? 16.828 8.82 0.426 1 95.56 120 THR B C 1
ATOM 2329 O O . THR B 1 120 ? 17.406 7.758 0.66 1 95.56 120 THR B O 1
ATOM 2332 N N . SER B 1 121 ? 15.781 9.258 1.115 1 95.44 121 SER B N 1
ATOM 2333 C CA . SER B 1 121 ? 15.055 8.43 2.074 1 95.44 121 SER B CA 1
ATOM 2334 C C . SER B 1 121 ? 13.68 8.047 1.541 1 95.44 121 SER B C 1
ATOM 2336 O O . SER B 1 121 ? 13.148 8.711 0.653 1 95.44 121 SER B O 1
ATOM 2338 N N . GLN B 1 122 ? 13.211 6.91 2.043 1 96.62 122 GLN B N 1
ATOM 2339 C CA . GLN B 1 122 ? 11.875 6.488 1.644 1 96.62 122 GLN B CA 1
ATOM 2340 C C . GLN B 1 122 ? 10.961 6.324 2.857 1 96.62 122 GLN B C 1
ATOM 2342 O O . GLN B 1 122 ? 11.414 5.902 3.926 1 96.62 122 GLN B O 1
ATOM 2347 N N . PHE B 1 123 ? 9.75 6.637 2.676 1 97.69 123 PHE B N 1
ATOM 2348 C CA . PHE B 1 123 ? 8.656 6.445 3.629 1 97.69 123 PHE B CA 1
ATOM 2349 C C . PHE B 1 123 ? 7.457 5.793 2.955 1 97.69 123 PHE B C 1
ATOM 2351 O O . PHE B 1 123 ? 7.125 6.125 1.815 1 97.69 123 PHE B O 1
ATOM 2358 N N . PHE B 1 124 ? 6.84 4.805 3.613 1 98.44 124 PHE B N 1
ATOM 2359 C CA . PHE B 1 124 ? 5.684 4.184 2.982 1 98.44 124 PHE B CA 1
ATOM 2360 C C . PHE B 1 124 ? 4.684 3.707 4.031 1 98.4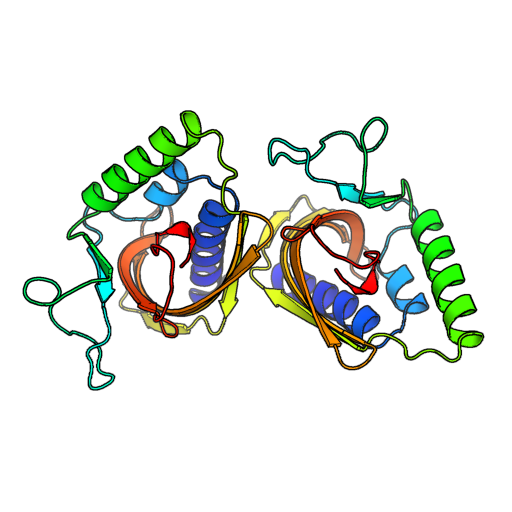4 124 PHE B C 1
ATOM 2362 O O . PHE B 1 124 ? 5.043 3.5 5.191 1 98.44 124 PHE B O 1
ATOM 2369 N N . GLY B 1 125 ? 3.488 3.615 3.633 1 98.62 125 GLY B N 1
ATOM 2370 C CA . GLY B 1 125 ? 2.434 3.188 4.539 1 98.62 125 GLY B CA 1
ATOM 2371 C C . GLY B 1 125 ? 1.055 3.221 3.912 1 98.62 125 GLY B C 1
ATOM 2372 O O . GLY B 1 125 ? 0.917 3.082 2.693 1 98.62 125 GLY B O 1
ATOM 2373 N N . VAL B 1 126 ? 0.075 3.219 4.766 1 98.81 126 VAL B N 1
ATOM 2374 C CA . VAL B 1 126 ? -1.328 3.258 4.367 1 98.81 126 VAL B CA 1
ATOM 2375 C C . VAL B 1 126 ? -2.041 4.395 5.094 1 98.81 126 VAL B C 1
ATOM 2377 O O . VAL B 1 126 ? -1.751 4.672 6.262 1 98.81 126 VAL B O 1
ATOM 2380 N N . THR B 1 127 ? -2.885 5.074 4.395 1 98.88 127 THR B N 1
ATOM 2381 C CA . THR B 1 127 ? -3.68 6.148 4.977 1 98.88 127 THR B CA 1
ATOM 2382 C C . THR B 1 127 ? -5.168 5.816 4.906 1 98.88 127 THR B C 1
ATOM 2384 O O . THR B 1 127 ? -5.648 5.309 3.893 1 98.88 127 THR B O 1
ATOM 2387 N N . PHE B 1 128 ? -5.828 6.07 6.008 1 98.81 128 PHE B N 1
ATOM 2388 C CA . PHE B 1 128 ? -7.285 6.082 6.086 1 98.81 128 PHE B CA 1
ATOM 2389 C C . PHE B 1 128 ? -7.809 7.508 6.23 1 98.81 128 PHE B C 1
ATOM 2391 O O . PHE B 1 128 ? -7.34 8.258 7.086 1 98.81 128 PHE B O 1
ATOM 2398 N N . CYS B 1 129 ? -8.711 7.91 5.41 1 98 129 CYS B N 1
ATOM 2399 C CA . CYS B 1 129 ? -9.242 9.258 5.59 1 98 129 CYS B CA 1
ATOM 2400 C C . CYS B 1 129 ? -10.742 9.297 5.305 1 98 129 CYS B C 1
ATOM 2402 O O . CYS B 1 129 ? -11.258 8.469 4.555 1 98 129 CYS B O 1
ATOM 2404 N N . THR B 1 130 ? -11.445 10.188 5.957 1 98.75 130 THR B N 1
ATOM 2405 C CA . THR B 1 130 ? -12.828 10.547 5.684 1 98.75 130 THR B CA 1
ATOM 2406 C C . THR B 1 130 ? -12.906 11.859 4.91 1 98.75 130 THR B C 1
ATOM 2408 O O . THR B 1 130 ? -12.43 12.891 5.383 1 98.75 130 THR B O 1
ATOM 2411 N N . LEU B 1 131 ? -13.469 11.797 3.752 1 98.69 131 LEU B N 1
ATOM 2412 C CA . LEU B 1 131 ? -13.68 12.984 2.924 1 98.69 131 LEU B CA 1
ATOM 2413 C C . LEU B 1 131 ? -15.109 13.484 3.055 1 98.69 131 LEU B C 1
ATOM 2415 O O . LEU B 1 131 ? -16.062 12.695 3.006 1 98.69 131 LEU B O 1
ATOM 2419 N N . ARG B 1 132 ? -15.242 14.742 3.252 1 98.19 132 ARG B N 1
ATOM 2420 C CA . ARG B 1 132 ? -16.547 15.391 3.307 1 98.19 132 ARG B CA 1
ATOM 2421 C C . ARG B 1 132 ? -16.859 16.109 1.993 1 98.19 132 ARG B C 1
ATOM 2423 O O . ARG B 1 132 ? -16.031 16.859 1.475 1 98.19 132 ARG B O 1
ATOM 2430 N N . ARG B 1 133 ? -18.062 15.836 1.596 1 95.38 133 ARG B N 1
ATOM 2431 C CA . ARG B 1 133 ? -18.516 16.469 0.368 1 95.38 133 ARG B CA 1
ATOM 2432 C C . ARG B 1 133 ? -19.094 17.859 0.654 1 95.38 133 ARG B C 1
ATOM 2434 O O . ARG B 1 133 ? -19.797 18.047 1.65 1 95.38 133 ARG B O 1
ATOM 2441 N N . SER B 1 134 ? -18.703 18.812 -0.131 1 91.94 134 SER B N 1
ATOM 2442 C CA . SER B 1 134 ? -19.328 20.141 -0.117 1 91.94 134 SER B CA 1
ATOM 2443 C C . SER B 1 134 ? -19.547 20.656 -1.533 1 91.94 134 SER B C 1
ATOM 2445 O O . SER B 1 134 ? -19.219 19.984 -2.508 1 91.94 134 SER B O 1
ATOM 2447 N N . MET B 1 135 ? -20.109 21.781 -1.637 1 88.25 135 MET B N 1
ATOM 2448 C CA . MET B 1 135 ? -20.359 22.391 -2.938 1 88.25 135 MET B CA 1
ATOM 2449 C C . MET B 1 135 ? -19.047 22.703 -3.65 1 88.25 135 MET B C 1
ATOM 2451 O O . MET B 1 135 ? -18.984 22.688 -4.883 1 88.25 135 MET B O 1
ATOM 2455 N N . ASP B 1 136 ? -18 22.906 -2.891 1 88.75 136 ASP B N 1
ATOM 2456 C CA . ASP B 1 136 ? -16.703 23.328 -3.432 1 88.75 136 ASP B CA 1
ATOM 2457 C C . ASP B 1 136 ? -15.781 22.125 -3.635 1 88.75 136 ASP B C 1
ATOM 2459 O O . ASP B 1 136 ? -14.633 22.281 -4.07 1 88.75 136 ASP B O 1
ATOM 2463 N N . GLY B 1 137 ? -16.344 20.938 -3.387 1 93.38 137 GLY B N 1
ATOM 2464 C CA . GLY B 1 137 ? -15.508 19.75 -3.512 1 93.38 137 GLY B CA 1
ATOM 2465 C C . GLY B 1 137 ? -15.312 19.016 -2.199 1 93.38 137 GLY B C 1
ATOM 2466 O O . GLY B 1 137 ? -16.203 19.016 -1.347 1 93.38 137 GLY B O 1
ATOM 2467 N N . PHE B 1 138 ? -14.148 18.312 -2.047 1 97.25 138 PHE B N 1
ATOM 2468 C CA . PHE B 1 138 ? -13.891 17.484 -0.869 1 97.25 138 PHE B CA 1
ATOM 2469 C C . PHE B 1 138 ? -13.023 18.234 0.135 1 97.25 138 PHE B C 1
ATOM 2471 O O . PHE B 1 138 ? -12.227 19.109 -0.245 1 97.25 138 PHE B O 1
ATOM 2478 N N . SER B 1 139 ? -13.242 17.938 1.35 1 98.56 139 SER B N 1
ATOM 2479 C CA . SER B 1 139 ? -12.297 18.25 2.416 1 98.56 139 SER B CA 1
ATOM 2480 C C . SER B 1 139 ? -12.047 17.031 3.305 1 98.56 139 SER B C 1
ATOM 2482 O O . SER B 1 139 ? -12.898 16.156 3.402 1 98.56 139 SER B O 1
ATOM 2484 N N . ILE B 1 140 ? -10.891 16.984 3.924 1 98.81 140 ILE B N 1
ATOM 2485 C CA . ILE B 1 140 ? -10.555 15.875 4.805 1 98.81 140 ILE B CA 1
ATOM 2486 C C . ILE B 1 140 ? -11.086 16.156 6.211 1 98.81 140 ILE B C 1
ATOM 2488 O O . ILE B 1 140 ? -10.664 17.109 6.859 1 98.81 140 ILE B O 1
ATOM 2492 N N . GLY B 1 141 ? -11.992 15.305 6.66 1 98.69 141 GLY B N 1
ATOM 2493 C CA . GLY B 1 141 ? -12.516 15.43 8.008 1 98.69 141 GLY B CA 1
ATOM 2494 C C . GLY B 1 141 ? -11.695 14.688 9.047 1 98.69 141 GLY B C 1
ATOM 2495 O O . GLY B 1 141 ? -11.695 15.055 10.227 1 98.69 141 GLY B O 1
ATOM 2496 N N . SER B 1 142 ? -11.086 13.648 8.625 1 98.75 142 SER B N 1
ATOM 2497 C CA . SER B 1 142 ? -10.156 12.875 9.453 1 98.75 142 SER B CA 1
ATOM 2498 C C . SER B 1 142 ? -9.133 12.141 8.594 1 98.75 142 SER B C 1
ATOM 2500 O O . SER B 1 142 ? -9.445 11.68 7.496 1 98.75 142 SER B O 1
ATOM 2502 N N . LYS B 1 143 ? -7.93 12.086 9.062 1 98.81 143 LYS B N 1
ATOM 2503 C CA . LYS B 1 143 ? -6.844 11.414 8.359 1 98.81 143 LYS B CA 1
ATOM 2504 C C . LYS B 1 143 ? -5.953 10.641 9.336 1 98.81 143 LYS B C 1
ATOM 2506 O O . LYS B 1 143 ? -5.375 11.227 10.25 1 98.81 143 LYS B O 1
ATOM 2511 N N . LYS B 1 144 ? -5.941 9.336 9.195 1 98.75 144 LYS B N 1
ATOM 2512 C CA . LYS B 1 144 ? -5.035 8.453 9.922 1 98.75 144 LYS B CA 1
ATOM 2513 C C . LYS B 1 144 ? -3.943 7.906 9.008 1 98.75 144 LYS B C 1
ATOM 2515 O O . LYS B 1 144 ? -4.234 7.234 8.016 1 98.75 144 LYS B O 1
ATOM 2520 N N . VAL B 1 145 ? -2.713 8.219 9.32 1 98.69 145 VAL B N 1
ATOM 2521 C CA . VAL B 1 145 ? -1.561 7.824 8.516 1 98.69 145 VAL B CA 1
ATOM 2522 C C . VAL B 1 145 ? -0.748 6.77 9.258 1 98.69 145 VAL B C 1
ATOM 2524 O O . VAL B 1 145 ? -0.166 7.047 10.305 1 98.69 145 VAL B O 1
ATOM 2527 N N . VAL B 1 146 ? -0.679 5.551 8.719 1 98.38 146 VAL B N 1
ATOM 2528 C CA . VAL B 1 146 ? 0.094 4.469 9.312 1 98.38 146 VAL B CA 1
ATOM 2529 C C . VAL B 1 146 ? 1.429 4.324 8.586 1 98.38 146 VAL B C 1
ATOM 2531 O O . VAL B 1 146 ? 1.477 3.842 7.453 1 98.38 146 VAL B O 1
ATOM 2534 N N . LEU B 1 147 ? 2.434 4.766 9.227 1 97.81 147 LEU B N 1
ATOM 2535 C CA . LEU B 1 147 ? 3.787 4.625 8.703 1 97.81 147 LEU B CA 1
ATOM 2536 C C . LEU B 1 147 ? 4.324 3.221 8.953 1 97.81 147 LEU B C 1
ATOM 2538 O O . LEU B 1 147 ? 4.41 2.785 10.109 1 97.81 147 LEU B O 1
ATOM 2542 N N . LYS B 1 148 ? 4.719 2.539 7.895 1 97.44 148 LYS B N 1
ATOM 2543 C CA . LYS B 1 148 ? 5.133 1.146 8.055 1 97.44 148 LYS B CA 1
ATOM 2544 C C . LYS B 1 148 ? 6.617 1.05 8.391 1 97.44 148 LYS B C 1
ATOM 2546 O O . LYS B 1 148 ? 7.039 0.121 9.086 1 97.44 148 LYS B O 1
ATOM 2551 N N . ASN B 1 149 ? 7.445 1.908 7.859 1 95.19 149 ASN B N 1
ATOM 2552 C CA . ASN B 1 149 ? 8.875 1.892 8.164 1 95.19 149 ASN B CA 1
ATOM 2553 C C . ASN B 1 149 ? 9.258 3.012 9.125 1 95.19 149 ASN B C 1
ATOM 2555 O O . ASN B 1 149 ? 10.031 3.904 8.773 1 95.19 149 ASN B O 1
ATOM 2559 N N . ASP B 1 150 ? 8.883 2.848 10.359 1 88.44 150 ASP B N 1
ATOM 2560 C CA . ASP B 1 150 ? 8.922 3.922 11.352 1 88.44 150 ASP B CA 1
ATOM 2561 C C . ASP B 1 150 ? 10.289 3.99 12.031 1 88.44 150 ASP B C 1
ATOM 2563 O O . ASP B 1 150 ? 10.469 4.734 13 1 88.44 150 ASP B O 1
ATOM 2567 N N . TYR B 1 151 ? 11.164 3.17 11.688 1 83.88 151 TYR B N 1
ATOM 2568 C CA . TYR B 1 151 ? 12.516 3.301 12.211 1 83.88 151 TYR B CA 1
ATOM 2569 C C . TYR B 1 151 ? 13.352 4.227 11.336 1 83.88 151 TYR B C 1
ATOM 2571 O O . TYR B 1 151 ? 14.148 3.762 10.516 1 83.88 151 TYR B O 1
ATOM 2579 N N . ILE B 1 152 ? 13.016 5.445 11.555 1 76.06 152 ILE B N 1
ATOM 2580 C CA . ILE B 1 152 ? 13.648 6.469 10.727 1 76.06 152 ILE B CA 1
ATOM 2581 C C . ILE B 1 152 ? 14.578 7.328 11.586 1 76.06 152 ILE B C 1
ATOM 2583 O O . ILE B 1 152 ? 14.328 7.516 12.773 1 76.06 152 ILE B O 1
ATOM 2587 N N . HIS B 1 153 ? 15.672 7.695 11.047 1 76.06 153 HIS B N 1
ATOM 2588 C CA . HIS B 1 153 ? 16.703 8.477 11.727 1 76.06 153 HIS B CA 1
ATOM 2589 C C . HIS B 1 153 ? 16.328 9.953 11.766 1 76.06 153 HIS B C 1
ATOM 2591 O O . HIS B 1 153 ? 16.906 10.727 12.531 1 76.06 153 HIS B O 1
ATOM 2597 N N . GLN B 1 154 ? 15.422 10.312 11.008 1 78.12 154 GLN B N 1
ATOM 2598 C CA . GLN B 1 154 ? 15.047 11.719 10.961 1 78.12 154 GLN B CA 1
ATOM 2599 C C . GLN B 1 154 ? 13.617 11.93 11.453 1 78.12 154 GLN B C 1
ATOM 2601 O O . GLN B 1 154 ? 12.836 10.977 11.531 1 78.12 154 GLN B O 1
ATOM 2606 N N . VAL B 1 155 ? 13.391 13.172 11.805 1 82.94 155 VAL B N 1
ATOM 2607 C CA . VAL B 1 155 ? 12.055 13.531 12.273 1 82.94 155 VAL B CA 1
ATOM 2608 C C . VAL B 1 155 ? 11.062 13.438 11.117 1 82.94 155 VAL B C 1
ATOM 2610 O O . VAL B 1 155 ? 11.352 13.906 10.008 1 82.94 155 VAL B O 1
ATOM 2613 N N . ILE B 1 156 ? 9.945 12.75 11.336 1 91.88 156 ILE B N 1
ATOM 2614 C CA . ILE B 1 156 ? 8.883 12.617 10.344 1 91.88 156 ILE B CA 1
ATOM 2615 C C . ILE B 1 156 ? 7.992 13.859 10.367 1 91.88 156 ILE B C 1
ATOM 2617 O O . ILE B 1 156 ? 7.68 14.383 11.438 1 91.88 156 ILE B O 1
ATOM 2621 N N . ASP B 1 157 ? 7.73 14.383 9.242 1 94.69 157 ASP B N 1
ATOM 2622 C CA . ASP B 1 157 ? 6.844 15.539 9.117 1 94.69 157 ASP B CA 1
ATOM 2623 C C . ASP B 1 157 ? 5.73 15.266 8.109 1 94.69 157 ASP B C 1
ATOM 2625 O O . ASP B 1 157 ? 5.699 14.211 7.477 1 94.69 157 ASP B O 1
ATOM 2629 N N . VAL B 1 158 ? 4.797 16.219 7.902 1 96.5 158 VAL B N 1
ATOM 2630 C CA . VAL B 1 158 ? 3.6 16.047 7.082 1 96.5 158 VAL B CA 1
ATOM 2631 C C . VAL B 1 158 ? 3.998 15.875 5.617 1 96.5 158 VAL B C 1
ATOM 2633 O O . VAL B 1 158 ? 3.305 15.195 4.855 1 96.5 158 VAL B O 1
ATOM 2636 N N . TYR B 1 159 ? 5.129 16.438 5.172 1 96.31 159 TYR B N 1
ATOM 2637 C CA . TYR B 1 159 ? 5.523 16.375 3.77 1 96.31 159 TYR B CA 1
ATOM 2638 C C . TYR B 1 159 ? 6.164 15.023 3.455 1 96.31 159 TYR B C 1
ATOM 2640 O O . TYR B 1 159 ? 6.477 14.734 2.297 1 96.31 159 TYR B O 1
ATOM 2648 N N . HIS B 1 160 ? 6.359 14.141 4.438 1 96.38 160 HIS B N 1
ATOM 2649 C CA . HIS B 1 160 ? 6.906 12.805 4.219 1 96.38 160 HIS B CA 1
ATOM 2650 C C . HIS B 1 160 ? 5.797 11.797 3.922 1 96.38 160 HIS B C 1
ATOM 2652 O O . HIS B 1 160 ? 6.07 10.672 3.506 1 96.38 160 HIS B O 1
ATOM 2658 N N . VAL B 1 161 ? 4.461 12.211 4.152 1 95.38 161 VAL B N 1
ATOM 2659 C CA . VAL B 1 161 ? 3.41 11.203 4.09 1 95.38 161 VAL B CA 1
ATOM 2660 C C . VAL B 1 161 ? 2.227 11.742 3.287 1 95.38 161 VAL B C 1
ATOM 2662 O O . VAL B 1 161 ? 2.049 12.953 3.168 1 95.38 161 VAL B O 1
#

pLDDT: mean 94.66, std 5.83, range [71.31, 98.88]

Foldseek 3Di:
DDPLVQVVVLVVVLLVCLLVVVLVVNLVQADQQEWEFAFDADPVRDTDDDVVPHDTLDTDRGSVVSVVVSVVVVVCVVPDPFDDKRKDKDKADWDFPDDPPQKTKIKIKIKMWIAGPNDIDIWIFMKIWIWGQDPVGTHTRYMYTYTDPPPDPDRDDPSRD/DDPLVQVVVLVVVLLVCLLVVVLVVNLVQADQQEWEFAFDADPVRHTDDDVVPDDTLDTDRGSVRVVVVSVVVVVCVVPDPFDDKRKDKDKADWDFPDDPPQKTKIKIKIKMWIAGPNDIDIWIFMKIFIWGQDPVGTHTRYMYTYIDPPPDPDRDDPSRD

Sequence (322 aa):
MSALDEVCAFLHREARLLDDRQLDVWLECYAPDCTYWMPAWTDDDELVTDPQSQISLIYYANRQGLEDRVYRLETERSSASTPEPRTVHMLANIELLEDRGDELDVRYNWHTLSHRFKVTSQFFGVTFCTLRRSMDGFSIGSKKVVLKNDYIHQVIDVYHVMSALDEVCAFLHREARLLDDRQLDVWLECYAPDCTYWMPAWTDDDELVTDPQSQISLIYYANRQGLEDRVYRLETERSSASTPEPRTVHMLANIELLEDRGDELDVRYNWHTLSHRFKVTSQFFGVTFCTLRRSMDGFSIGSKKVVLKNDYIHQVIDVYHV

Secondary structure (DSSP, 8-state):
--HHHHHHHHHHHHHHHHHTT-HHHHHTTEEEEEEEEEEPB-TTS-B---TTTS-EEEEESSHHHHHHHHHHHHHHHHH--SPPPEEEEEEEEEEEEEE-SSEEEEEEEEEEEEEETTEEEEEEEEEEEEEEEETTEEEEEEEEEEES----SS---GGG-/--HHHHHHHHHHHHHHHHHTT-HHHHHTTEEEEEEEEEEPB-TTS-B---TTTS-EEEEESSHHHHHHHHHHHHHHHHH--SPPPEEEEEEEEEEEEEE-SSEEEEEEEEEEEEEETTEEEEEEEEEEEEEEEETTEEEEEEEEEEES----SS---GGG-

=== Feature glossary ===
Legend for the data blocks above and below:

— What the protein is —

The amino-acid sequence is the protein's primary structure: the linear order of residues from the N-terminus to the C-terminus, written in one-letter code. Everything else here — the 3D coordinates, the secondary structure, the domain annotations — is ultimately a consequence of this string.

Database cross-references. InterPro integrates a dozen domain/family signature databases into unified entries with residue-range hits. GO terms attach function/process/location labels with evidence codes. CATH codes position the fold in a four-level structural taxonomy. Organism is the NCBI-taxonomy species name.

— Where its atoms are —

The mmCIF block holds the 3D Cartesian coordinates of each backbone atom (N, Cα, C, O) in ångströms. mmCIF is the PDB's canonical archive format — a tagged-loop text representation of the atomic model.

The six renders are orthographic views along the three Cartesian axes in both directions. Representation (cartoon, sticks, or surface) and color scheme (sequence-rainbow or by-chain) vary across proteins so the training set covers all the common visualization conventions.

— Local backbone conformation —

Secondary structure is the local, repeating backbone conformation. DSSP classifies it into eight states by reading the hydrogen-bond network: three helix types (H, G, I), two β types (E, B), two non-regular types (T, S), and unstructured coil (-).

SS3 is a coarse helix/strand/coil call (letters a/b/c) made by the P-SEA algorithm from inter-Cα distances and dihedrals. It is less detailed than DSSP but needs only Cα positions.

Backbone dihedral angles. Every residue except chain termini has a φ (preceding-C → N → Cα → C) and a ψ (N → Cα → C → next-N). They are reported in degrees following the IUPAC sign convention. Secondary structure is essentially a statement about which (φ, ψ) basin each residue occupies.

— Global shape and packing —

The geometric summary reports three shape descriptors. Rg (radius of gyration) measures how spread out the Cα atoms are about their centre of mass; compact globular proteins have small Rg, elongated or unfolded ones large. Cα contacts (<8 Å, |i−j|>4) count long-range residue pairs in spatial proximity — high for tightly packed folds, near zero for rods or random coil. The bounding-box extents give the protein's footprint along x, y, z in Å.

Solvent accessibility: the surface area of each residue that a 1.4 Å water probe can touch, in Å². When only backbone atoms are present the absolute values are lower than full-atom SASA (side chains contribute most of the area) and are flagged as backbone-only.

Plot images: a contact map (which residues are close in 3D, as an N×N binary image), a Ramachandran scatter (backbone torsion angles, revealing secondary-structure composition at a glance), and — for AlphaFold structures — a PAE heatmap (pairwise prediction confidence).

— Structural neighborhood —

Foldseek's 3Di representation compresses backbone geometry into a per-residue letter drawn from a learned twenty-state alphabet. It captures the tertiary interaction pattern around each residue — which residues are packed against it in space, regardless of where they are in sequence.

Structural nearest neighbors (via Foldseek easy-search vs the PDB). Reported per hit: target PDB id, E-value, and alignment TM-score. A TM-score above ~0.5 is the conventional threshold for 'same fold'.

— Confidence and disorder —

pLDDT (predicted Local Distance Difference Test) is AlphaFold's per-residue confidence score, ranging from 0 to 100. Values above 90 indicate high confidence (typically well-packed cores); 70–90 is confident; 50–70 low confidence; below 50 usually means the region is disordered or the prediction is unreliable there. AlphaFold stores pLDDT in the mmCIF B-factor column.

For experimental (PDB) structures, the B-factor (temperature factor) quantifies the positional spread of each atom in the crystal — a combination of thermal vibration and static disorder — in units of Å². High B-factors mark flexible loops or poorly resolved regions; low B-factors mark the rigid, well-ordered core.

Predicted Aligned Error (PAE) is an AlphaFold confidence matrix: entry (i, j) is the expected error in the position of residue j, in ångströms, when the prediction is superimposed on the true structure at residue i. Low PAE within a block of residues means that block is internally rigid and well-predicted; high PAE between two blocks means their relative placement is uncertain even if each block individually is confident.